Protein AF-A0A851H9E7-F1 (afdb_monomer)

Secondary structure (DSSP, 8-state):
-PPEEEEEE-BSS-GGGS-HHHHHHHTT-SEEEE-TTS-HHHHTTS-TTSEEEE-PPPTT--SSHHHHHHHHHHHHTTT-SEEEEEESB-TTSSS-HHHHHHHHHHTT--EEEE----HHHHHHHHTT--S-BTTTBSEEEEEE---STT------HHHHT-TTEEEEEES-GGGHHHHHHHHHHTT--TT-EEEEEESTTSTT-EEEEEEGGGHHHHGGG-PSSEEEEESGGGGGGGGTGGG----

Mean predicted aligned error: 5.42 Å

Solvent-accessible surface area (backbone atoms only — not comparable to full-atom values): 13330 Å² total; per-residue (Å²): 132,71,17,35,42,33,40,23,10,42,4,46,34,33,64,84,53,36,39,73,68,50,51,60,48,34,47,66,20,45,27,40,37,32,38,72,60,43,46,70,74,52,62,73,57,31,29,90,84,34,47,80,44,82,68,40,89,57,93,90,74,86,84,58,66,67,59,51,51,46,50,49,57,59,56,45,22,76,83,29,65,33,33,36,36,42,28,39,10,14,28,77,66,90,51,58,37,62,59,51,47,52,59,38,45,77,70,72,38,55,69,48,79,41,75,27,40,34,48,72,63,42,34,27,53,68,73,61,30,48,70,60,42,91,98,54,25,88,42,71,45,83,42,75,41,63,57,69,87,90,47,73,88,88,65,69,42,65,72,67,20,43,73,46,36,22,41,36,31,37,60,20,69,94,37,40,51,61,54,40,54,47,29,45,76,45,67,26,59,54,74,38,25,18,30,43,35,19,42,27,57,36,99,74,42,46,77,50,76,47,32,42,69,51,43,62,67,56,47,77,82,38,58,85,62,34,38,41,38,38,20,58,43,55,47,61,49,69,80,62,55,88,76,64,88,82,129

Sequence (247 aa):
MNGKVILIGAGPGDPELITLRALNILKIADAVVFDHLVNPEILGYANPKAEFHNVGKIPGCNSNQQDEINNLLLKLTKSKKCIARLKGGDPFIFGRGGEELLFLSQKKIVVEVIPGITAATGCAAAYGIPLTHRGVATSVRFITGHLKNGSFLNLDWNSLADPTCTLVFYMAVANAHIVVDNLLNHGRSAKTPAALIHAGTTKNQNCAILTLQDIPLAIKDFPSPCLLIIGEVANINNSTHQNKKIN

Foldseek 3Di:
DFAAEEEAACELAANVQGDPVLLVLQQVWQEEEEEPRRHVVNNVSGNPNHHYHYLYDDPPDPDCSVVVVLVVVVVCRVPTRYYYYYFYAFCPQPVCVVVSVVSCVVVVHHYHYHTGHHCVCQQCVLVPQDQDDPPWAPEEDEEELDDDPPDDPDDPLLVVLPQNYKYKYFPNLVPLVVNLVSSVVNPRDQQFWKKKWASGPHPPIDMDIGGSVCCVVCSVVHDPPIMMITHPSSCPCVVVPVPDPDD

pLDDT: mean 90.99, std 15.0, range [30.41, 98.75]

Nearest PDB structures (foldseek):
  6pqz-assembly1_A  TM=9.661E-01  e=1.603E-31  Salmonella enterica subsp. enterica serovar Typhimurium
  2ybo-assembly1_A-2  TM=9.555E-01  e=6.937E-29  Pseudomonas aeruginosa PAO1
  1s4d-assembly5_K  TM=9.311E-01  e=5.244E-26  Pseudomonas denitrificans (nom. rej.)
  1s4d-assembly1_B  TM=9.399E-01  e=4.308E-25  Pseudomonas denitrificans (nom. rej.)
  1cbf-assembly1_A  TM=8.955E-01  e=6.437E-22  Priestia megaterium

Radius of gyration: 19.49 Å; Cα contacts (8 Å, |Δi|>4): 509; chains: 1; bounding box: 44×31×57 Å

Structure (mmCIF, N/CA/C/O backbone):
data_AF-A0A851H9E7-F1
#
_entry.id   AF-A0A851H9E7-F1
#
loop_
_atom_site.group_PDB
_atom_site.id
_atom_site.type_symbol
_atom_site.label_atom_id
_atom_site.label_alt_id
_atom_site.label_comp_id
_atom_site.label_asym_id
_atom_site.label_entity_id
_atom_site.label_seq_id
_atom_site.pdbx_PDB_ins_code
_atom_site.Cartn_x
_atom_site.Cartn_y
_atom_site.Cartn_z
_atom_site.occupancy
_atom_site.B_iso_or_equiv
_atom_site.auth_seq_id
_atom_site.auth_comp_id
_atom_site.auth_asym_id
_atom_site.auth_atom_id
_atom_site.pdbx_PDB_model_num
ATOM 1 N N . MET A 1 1 ? -16.156 -7.038 28.996 1.00 70.94 1 MET A N 1
ATOM 2 C CA . MET A 1 1 ? -15.656 -7.567 27.707 1.00 70.94 1 MET A CA 1
ATOM 3 C C . MET A 1 1 ? -14.732 -6.527 27.107 1.00 70.94 1 MET A C 1
ATOM 5 O O . MET A 1 1 ? -15.099 -5.359 27.139 1.00 70.94 1 MET A O 1
ATOM 9 N N . ASN A 1 2 ? -13.562 -6.934 26.612 1.00 89.00 2 ASN A N 1
ATOM 10 C CA . ASN A 1 2 ? -12.670 -6.027 25.885 1.00 89.00 2 ASN A CA 1
ATOM 11 C C . ASN A 1 2 ? -13.261 -5.722 24.504 1.00 89.00 2 ASN A C 1
ATOM 13 O O . ASN A 1 2 ? -13.939 -6.572 23.922 1.00 89.00 2 ASN A O 1
ATOM 17 N N . GLY A 1 3 ? -12.995 -4.525 23.990 1.00 96.25 3 GLY A N 1
ATOM 18 C CA . GLY A 1 3 ? -13.312 -4.169 22.614 1.00 96.25 3 GLY A CA 1
ATOM 19 C C . GLY A 1 3 ? -12.497 -4.942 21.593 1.00 96.25 3 GLY A C 1
ATOM 20 O O . GLY A 1 3 ? -11.459 -5.530 21.907 1.00 96.25 3 GLY A O 1
ATOM 21 N N . LYS A 1 4 ? -12.963 -4.892 20.347 1.00 97.88 4 LYS A N 1
ATOM 22 C CA . LYS A 1 4 ? -12.269 -5.463 19.194 1.00 97.88 4 LYS A CA 1
ATOM 23 C C . LYS A 1 4 ? -11.543 -4.395 18.387 1.00 97.8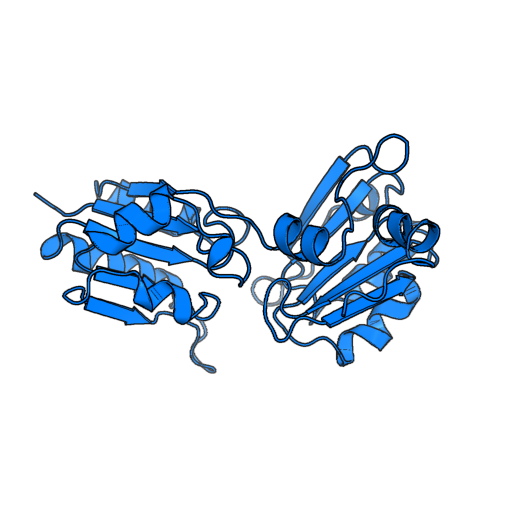8 4 LYS A C 1
ATOM 25 O O . LYS A 1 4 ? -12.010 -3.258 18.282 1.00 97.88 4 LYS A O 1
ATOM 30 N N . VAL A 1 5 ? -10.427 -4.790 17.787 1.00 98.69 5 VAL A N 1
ATOM 31 C CA . VAL A 1 5 ? -9.658 -3.959 16.857 1.00 98.69 5 VAL A CA 1
ATOM 32 C C . VAL A 1 5 ? -9.919 -4.446 15.440 1.00 98.69 5 VAL A C 1
ATOM 34 O O . VAL A 1 5 ? -9.901 -5.642 15.171 1.00 98.69 5 VAL A O 1
ATOM 37 N N . ILE A 1 6 ? -10.166 -3.521 14.525 1.00 98.69 6 ILE A N 1
ATOM 38 C CA . ILE A 1 6 ? -10.382 -3.823 13.116 1.00 98.69 6 ILE A CA 1
ATOM 39 C C . ILE A 1 6 ? -9.284 -3.102 12.343 1.00 98.69 6 ILE A C 1
ATOM 41 O O . ILE A 1 6 ? -9.265 -1.873 12.310 1.00 98.69 6 ILE A O 1
ATOM 45 N N . LEU A 1 7 ? -8.352 -3.858 11.763 1.00 98.62 7 LEU A N 1
ATOM 46 C CA . LEU A 1 7 ? -7.332 -3.327 10.861 1.00 98.62 7 LEU A CA 1
ATOM 47 C C . LEU A 1 7 ? -7.980 -3.100 9.496 1.00 98.62 7 LEU A C 1
ATOM 49 O O . LEU A 1 7 ? -8.532 -4.033 8.916 1.00 98.62 7 LEU A O 1
ATOM 53 N N . ILE A 1 8 ? -7.940 -1.872 8.991 1.00 98.69 8 ILE A N 1
ATOM 54 C CA . ILE A 1 8 ? -8.691 -1.460 7.806 1.00 98.69 8 ILE A CA 1
ATOM 55 C C . ILE A 1 8 ? -7.737 -0.853 6.787 1.00 98.69 8 ILE A C 1
ATOM 57 O O . ILE A 1 8 ? -7.051 0.125 7.085 1.00 98.69 8 ILE A O 1
ATOM 61 N N . GLY A 1 9 ? -7.730 -1.407 5.577 1.00 98.50 9 GLY A N 1
ATOM 62 C CA . GLY A 1 9 ? -7.088 -0.776 4.432 1.00 98.50 9 GLY A CA 1
ATOM 63 C C . GLY A 1 9 ? -7.893 0.423 3.942 1.00 98.50 9 GLY A C 1
ATOM 64 O O . GLY A 1 9 ? -9.050 0.280 3.548 1.00 98.50 9 GLY A O 1
ATOM 65 N N . ALA A 1 10 ? -7.280 1.602 3.979 1.00 97.94 10 ALA A N 1
ATOM 66 C CA . ALA A 1 10 ? -7.880 2.860 3.543 1.00 97.94 10 ALA A CA 1
ATOM 67 C C . ALA A 1 10 ? -7.798 3.066 2.022 1.00 97.94 10 ALA A C 1
ATOM 69 O O . ALA A 1 10 ? -8.418 3.986 1.502 1.00 97.94 10 ALA A O 1
ATOM 70 N N . GLY A 1 11 ? -7.046 2.224 1.308 1.00 97.75 11 GLY A N 1
ATOM 71 C CA . GLY A 1 11 ? -6.770 2.434 -0.107 1.00 97.75 11 GLY A CA 1
ATOM 72 C C . GLY A 1 11 ? -5.574 3.368 -0.355 1.00 97.75 11 GLY A C 1
ATOM 73 O O . GLY A 1 11 ? -4.938 3.845 0.589 1.00 97.75 11 GLY A O 1
ATOM 74 N N . PRO A 1 12 ? -5.215 3.592 -1.627 1.00 96.81 12 PRO A N 1
ATOM 75 C CA . PRO A 1 12 ? -3.986 4.284 -2.031 1.00 96.81 12 PRO A CA 1
ATOM 76 C C . PRO A 1 12 ? -4.045 5.816 -1.933 1.00 96.81 12 PRO A C 1
ATOM 78 O O . PRO A 1 12 ? -3.003 6.457 -2.040 1.00 96.81 12 PRO A O 1
ATOM 81 N N . GLY A 1 13 ? -5.228 6.402 -1.742 1.00 95.38 13 GLY A N 1
ATOM 82 C CA . GLY A 1 13 ? -5.387 7.851 -1.657 1.00 95.38 13 GLY A CA 1
ATOM 83 C C . GLY A 1 13 ? -6.806 8.315 -1.960 1.00 95.38 13 GLY A C 1
ATOM 84 O O . GLY A 1 13 ? -7.393 9.015 -1.141 1.00 95.38 13 GLY A O 1
ATOM 85 N N . ASP A 1 14 ? -7.365 7.912 -3.100 1.00 97.06 14 ASP A N 1
ATOM 86 C CA . ASP A 1 14 ? -8.753 8.225 -3.463 1.00 97.06 14 ASP A CA 1
ATOM 87 C C . ASP A 1 14 ? -9.740 7.657 -2.418 1.00 97.06 14 ASP A C 1
ATOM 89 O O . ASP A 1 14 ? -9.747 6.438 -2.197 1.00 97.06 14 ASP A O 1
ATOM 93 N N . PRO A 1 15 ? -10.567 8.499 -1.763 1.00 96.69 15 PRO A N 1
ATOM 94 C CA . PRO A 1 15 ? -11.558 8.044 -0.795 1.00 96.69 15 PRO A CA 1
ATOM 95 C C . PRO A 1 15 ? -12.574 7.059 -1.370 1.00 96.69 15 PRO A C 1
ATOM 97 O O . PRO A 1 15 ? -13.109 6.265 -0.603 1.00 96.69 15 PRO A O 1
ATOM 100 N N . GLU A 1 16 ? -12.840 7.066 -2.679 1.00 96.81 16 GLU A N 1
ATOM 101 C CA . GLU A 1 16 ? -13.783 6.135 -3.314 1.00 96.81 16 GLU A CA 1
ATOM 102 C C . GLU A 1 16 ? -13.217 4.716 -3.468 1.00 96.81 16 GLU A C 1
ATOM 104 O O . GLU A 1 16 ? -13.968 3.761 -3.665 1.00 96.81 16 GLU A O 1
ATOM 109 N N . LEU A 1 17 ? -11.901 4.538 -3.306 1.00 97.94 17 LEU A N 1
ATOM 110 C CA . LEU A 1 17 ? -11.255 3.222 -3.328 1.00 97.94 17 LEU A CA 1
ATOM 111 C C . LEU A 1 17 ? -11.302 2.499 -1.972 1.00 97.94 17 LEU A C 1
ATOM 113 O O . LEU A 1 17 ? -10.778 1.386 -1.840 1.00 97.94 17 LEU A O 1
ATOM 117 N N . ILE A 1 18 ? -11.928 3.101 -0.958 1.00 98.06 18 ILE A N 1
ATOM 118 C CA . ILE A 1 18 ? -12.223 2.425 0.302 1.00 98.06 18 ILE A CA 1
ATOM 119 C C . ILE A 1 18 ? -13.307 1.356 0.101 1.00 98.06 18 ILE A C 1
ATOM 121 O O . ILE A 1 18 ? -14.243 1.503 -0.682 1.00 98.06 18 ILE A O 1
ATOM 125 N N . THR A 1 19 ? -13.228 0.255 0.847 1.00 98.62 19 THR A N 1
ATOM 126 C CA . THR A 1 19 ? -14.241 -0.803 0.732 1.00 98.62 19 THR A CA 1
ATOM 127 C C . THR A 1 19 ? -15.536 -0.442 1.469 1.00 98.62 19 THR A C 1
ATOM 129 O O . THR A 1 19 ? -15.527 0.214 2.513 1.00 98.62 19 THR A O 1
ATOM 132 N N . LEU A 1 20 ? -16.675 -0.962 0.995 1.00 98.56 20 LEU A N 1
ATOM 133 C CA . LEU A 1 20 ? -17.968 -0.791 1.679 1.00 98.56 20 LEU A CA 1
ATOM 134 C C . LEU A 1 20 ? -17.925 -1.280 3.136 1.00 98.56 20 LEU A C 1
ATOM 136 O O . LEU A 1 20 ? -18.487 -0.650 4.032 1.00 98.56 20 LEU A O 1
ATOM 140 N N . ARG A 1 21 ? -17.220 -2.391 3.396 1.00 98.56 21 ARG A N 1
ATOM 141 C CA . ARG A 1 21 ? -17.058 -2.929 4.755 1.00 98.56 21 ARG A CA 1
ATOM 142 C C . ARG A 1 21 ? -16.269 -1.965 5.644 1.00 98.56 21 ARG A C 1
ATOM 144 O O . ARG A 1 21 ? -16.656 -1.771 6.793 1.00 98.56 21 ARG A O 1
ATOM 151 N N . ALA A 1 22 ? -15.207 -1.350 5.123 1.00 98.38 22 ALA A N 1
ATOM 152 C CA . ALA A 1 22 ? -14.425 -0.352 5.845 1.00 98.38 22 ALA A CA 1
ATOM 153 C C . ALA A 1 22 ? -15.284 0.859 6.246 1.00 98.38 22 ALA A C 1
ATOM 155 O O . ALA A 1 22 ? -15.306 1.218 7.423 1.00 98.38 22 ALA A O 1
ATOM 156 N N . LEU A 1 23 ? -16.072 1.416 5.318 1.00 98.12 23 LEU A N 1
ATOM 157 C CA . LEU A 1 23 ? -16.994 2.525 5.608 1.00 98.12 23 LEU A CA 1
ATOM 158 C C . LEU A 1 23 ? -18.035 2.164 6.670 1.00 98.12 23 LEU A C 1
ATOM 160 O O . LEU A 1 23 ? -18.291 2.949 7.581 1.00 98.12 23 LEU A O 1
ATOM 164 N N . ASN A 1 24 ? -18.622 0.970 6.583 1.00 98.44 24 ASN A N 1
ATOM 165 C CA . ASN A 1 24 ? -19.611 0.517 7.562 1.00 98.44 24 ASN A CA 1
ATOM 166 C C . ASN A 1 24 ? -19.019 0.412 8.972 1.00 98.44 24 ASN A C 1
ATOM 168 O O . ASN A 1 24 ? -19.686 0.775 9.937 1.00 98.44 24 ASN A O 1
ATOM 172 N N . ILE A 1 25 ? -17.765 -0.034 9.095 1.00 98.50 25 ILE A N 1
ATOM 173 C CA . ILE A 1 25 ? -17.065 -0.059 10.381 1.00 98.50 25 ILE A CA 1
ATOM 174 C C . ILE A 1 25 ? -16.738 1.351 10.875 1.00 98.50 25 ILE A C 1
ATOM 176 O O . ILE A 1 25 ? -16.952 1.636 12.051 1.00 98.50 25 ILE A O 1
ATOM 180 N N . LEU A 1 26 ? -16.261 2.245 10.005 1.00 98.19 26 LEU A N 1
ATOM 181 C CA . LEU A 1 26 ? -15.934 3.620 10.392 1.00 98.19 26 LEU A CA 1
ATOM 182 C C . LEU A 1 26 ? -17.136 4.357 10.988 1.00 98.19 26 LEU A C 1
ATOM 184 O O . LEU A 1 26 ? -16.993 5.047 11.997 1.00 98.19 26 LEU A O 1
ATOM 188 N N . LY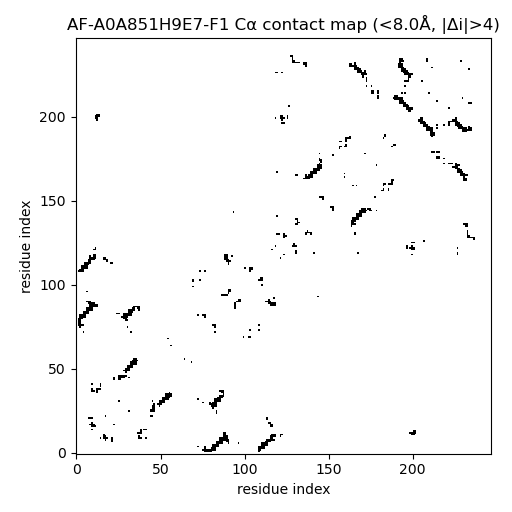S A 1 27 ? -18.330 4.146 10.427 1.00 98.31 27 LYS A N 1
ATOM 189 C CA . LYS A 1 27 ? -19.585 4.748 10.903 1.00 98.31 27 LYS A CA 1
ATOM 190 C C . LYS A 1 27 ? -20.005 4.313 12.309 1.00 98.31 27 LYS A C 1
ATOM 192 O O . LYS A 1 27 ? -20.804 5.007 12.930 1.00 98.31 27 LYS A O 1
ATOM 197 N N . ILE A 1 28 ? -19.499 3.185 12.810 1.00 98.00 28 ILE A N 1
ATOM 198 C CA . ILE A 1 28 ? -19.857 2.641 14.132 1.00 98.00 28 ILE A CA 1
ATOM 199 C C . ILE A 1 28 ? -18.673 2.567 15.102 1.00 98.00 28 ILE A C 1
ATOM 201 O O . ILE A 1 28 ? -18.849 2.139 16.240 1.00 98.00 28 ILE A O 1
ATOM 205 N N . ALA A 1 29 ? -17.466 2.929 14.664 1.00 98.50 29 ALA A N 1
ATOM 206 C CA . ALA A 1 29 ? -16.282 2.874 15.506 1.00 98.50 29 ALA A CA 1
ATOM 207 C C . ALA A 1 29 ? -16.403 3.856 16.683 1.00 98.50 29 ALA A C 1
ATOM 209 O O . ALA A 1 29 ? -16.902 4.971 16.531 1.00 98.50 29 ALA A O 1
ATOM 210 N N . ASP A 1 30 ? -15.924 3.445 17.857 1.00 98.50 30 ASP A N 1
ATOM 211 C CA . ASP A 1 30 ? -15.827 4.315 19.034 1.00 98.50 30 ASP A CA 1
ATOM 212 C C . ASP A 1 30 ? -14.487 5.070 19.063 1.00 98.50 30 ASP A C 1
ATOM 214 O O . ASP A 1 30 ? -14.356 6.092 19.739 1.00 98.50 30 ASP A O 1
ATOM 218 N N . ALA A 1 31 ? -13.477 4.542 18.364 1.00 98.62 31 ALA A N 1
ATOM 219 C CA . ALA A 1 31 ? -12.179 5.173 18.172 1.00 98.62 31 ALA A CA 1
ATOM 220 C C . ALA A 1 31 ? -11.605 4.847 16.785 1.00 98.62 31 ALA A C 1
ATOM 222 O O . ALA A 1 31 ? -11.748 3.722 16.298 1.00 98.62 31 ALA A O 1
ATOM 223 N N . VAL A 1 32 ? -10.919 5.815 16.182 1.00 98.50 32 VAL A N 1
ATOM 224 C CA . VAL A 1 32 ? -10.236 5.716 14.890 1.00 98.50 32 VAL A CA 1
ATOM 225 C C . VAL A 1 32 ? -8.757 6.042 15.081 1.00 98.50 32 VAL A C 1
ATOM 227 O O . VAL A 1 32 ? -8.391 7.163 15.423 1.00 98.50 32 VAL A O 1
ATOM 230 N N . VAL A 1 33 ? -7.893 5.058 14.847 1.00 98.06 33 VAL A N 1
ATOM 231 C CA . VAL A 1 33 ? -6.432 5.193 14.882 1.00 98.06 33 VAL A CA 1
ATOM 232 C C . VAL A 1 33 ? -5.912 5.152 13.448 1.00 98.06 33 VAL A C 1
ATOM 234 O O . VAL A 1 33 ? -6.119 4.155 12.761 1.00 98.06 33 VAL A O 1
ATOM 237 N N . PHE A 1 34 ? -5.236 6.195 12.975 1.00 96.25 34 PHE A N 1
ATOM 238 C CA . PHE A 1 34 ? -4.850 6.327 11.563 1.00 96.25 34 PHE A CA 1
ATOM 239 C C . PHE A 1 34 ? -3.411 6.822 11.394 1.00 96.25 34 PHE A C 1
ATOM 241 O O . PHE A 1 34 ? -2.872 7.512 12.257 1.00 96.25 34 PHE A O 1
ATOM 248 N N . ASP A 1 35 ? -2.763 6.416 10.300 1.00 88.94 35 ASP A N 1
ATOM 249 C CA . ASP A 1 35 ? -1.425 6.889 9.931 1.00 88.94 35 ASP A CA 1
ATOM 250 C C . ASP A 1 35 ? -1.471 8.093 8.970 1.00 88.94 35 ASP A C 1
ATOM 252 O O . ASP A 1 35 ? -2.537 8.538 8.553 1.00 88.94 35 ASP A O 1
ATOM 256 N N . HIS A 1 36 ? -0.296 8.632 8.633 1.00 84.81 36 HIS A N 1
ATOM 257 C CA . HIS A 1 36 ? -0.156 9.819 7.784 1.00 84.81 36 HIS A CA 1
ATOM 258 C C . HIS A 1 36 ? -0.565 9.594 6.317 1.00 84.81 36 HIS A C 1
ATOM 260 O O . HIS A 1 36 ? -0.835 10.562 5.616 1.00 84.81 36 HIS A O 1
ATOM 266 N N . LEU A 1 37 ? -0.593 8.346 5.833 1.00 84.31 37 LEU A N 1
ATOM 267 C CA . LEU A 1 37 ? -0.927 8.041 4.437 1.00 84.31 37 LEU A CA 1
ATOM 268 C C . LEU A 1 37 ? -2.438 7.919 4.207 1.00 84.31 37 LEU A C 1
ATOM 270 O O . LEU A 1 37 ? -2.877 7.806 3.065 1.00 84.31 37 LEU A O 1
ATOM 274 N N . VAL A 1 38 ? -3.241 7.932 5.272 1.00 92.38 38 VAL A N 1
ATOM 275 C CA . VAL A 1 38 ? -4.701 7.934 5.171 1.00 92.38 38 VAL A CA 1
ATOM 276 C C . VAL A 1 38 ? -5.174 9.307 4.702 1.00 92.38 38 VAL A C 1
ATOM 278 O O . VAL A 1 38 ? -4.882 10.322 5.334 1.00 92.38 38 VAL A O 1
ATOM 281 N N . ASN A 1 39 ? -5.949 9.336 3.617 1.00 93.19 39 ASN A N 1
ATOM 282 C CA . ASN A 1 39 ? -6.568 10.565 3.137 1.00 93.19 39 ASN A CA 1
ATOM 283 C C . ASN A 1 39 ? -7.532 11.128 4.208 1.00 93.19 39 ASN A C 1
ATOM 285 O O . ASN A 1 39 ? -8.446 10.409 4.624 1.00 93.19 39 ASN A O 1
ATOM 289 N N . PRO A 1 40 ? -7.377 12.395 4.642 1.00 92.44 40 PRO A N 1
ATOM 290 C CA . PRO A 1 40 ? -8.255 13.011 5.635 1.00 92.44 40 PRO A CA 1
ATOM 291 C C . PRO A 1 40 ? -9.745 12.992 5.270 1.00 92.44 40 PRO A C 1
ATOM 293 O O . PRO A 1 40 ? -10.577 12.917 6.171 1.00 92.44 40 PRO A O 1
ATOM 296 N N . GLU A 1 41 ? -10.098 13.002 3.978 1.00 95.44 41 GLU A N 1
ATOM 297 C CA . GLU A 1 41 ? -11.494 12.916 3.522 1.00 95.44 41 GLU A CA 1
ATOM 298 C C . GLU A 1 41 ? -12.171 11.614 3.997 1.00 95.44 41 GLU A C 1
ATOM 300 O O . GLU A 1 41 ? -13.359 11.614 4.317 1.00 95.44 41 GLU A O 1
ATOM 305 N N . ILE A 1 42 ? -11.410 10.520 4.165 1.00 96.31 42 ILE A N 1
ATOM 306 C CA . ILE A 1 42 ? -11.925 9.245 4.694 1.00 96.31 42 ILE A CA 1
ATOM 307 C C . ILE A 1 42 ? -12.404 9.394 6.146 1.00 96.31 42 ILE A C 1
ATOM 309 O O . ILE A 1 42 ? -13.387 8.768 6.550 1.00 96.31 42 ILE A O 1
ATOM 313 N N . LEU A 1 43 ? -11.733 10.236 6.940 1.00 95.25 43 LEU A N 1
ATOM 314 C CA . LEU A 1 43 ? -12.080 10.455 8.346 1.00 95.25 43 LEU A CA 1
ATOM 315 C C . LEU A 1 43 ? -13.452 11.127 8.496 1.00 95.25 43 LEU A C 1
ATOM 317 O O . LEU A 1 43 ? -14.119 10.912 9.505 1.00 95.25 43 LEU A O 1
ATOM 321 N N . GLY A 1 44 ? -13.907 11.865 7.477 1.00 95.75 44 GLY A N 1
ATOM 322 C CA . GLY A 1 44 ? -15.233 12.487 7.442 1.00 95.75 44 GLY A CA 1
ATOM 323 C C . GLY A 1 44 ? -16.399 11.491 7.410 1.00 95.75 44 GLY A C 1
ATOM 324 O O . GLY A 1 44 ? -17.511 11.848 7.787 1.00 95.75 44 GLY A O 1
ATOM 325 N N . TYR A 1 45 ? -16.161 10.233 7.019 1.00 95.81 45 TYR A N 1
ATOM 326 C CA . TYR A 1 45 ? -17.180 9.173 7.041 1.00 95.81 45 TYR A CA 1
ATOM 327 C C . TYR A 1 45 ? -17.290 8.451 8.387 1.00 95.81 45 TYR A C 1
ATOM 329 O O . TYR A 1 45 ? -18.186 7.619 8.568 1.00 95.81 45 TYR A O 1
ATOM 337 N N . ALA A 1 46 ? -16.359 8.701 9.308 1.00 97.44 46 ALA A N 1
ATOM 338 C CA . ALA A 1 46 ? -16.362 8.050 10.603 1.00 97.44 46 ALA A CA 1
ATOM 339 C C . ALA A 1 46 ? -17.487 8.576 11.502 1.00 97.44 46 ALA A C 1
ATOM 341 O O . ALA A 1 46 ? -18.025 9.666 11.311 1.00 97.44 46 ALA A O 1
ATOM 342 N N . ASN A 1 47 ? -17.835 7.783 12.513 1.00 97.88 47 ASN A N 1
ATOM 343 C CA . ASN A 1 47 ? -18.736 8.203 13.575 1.00 97.88 47 ASN A CA 1
ATOM 344 C C . ASN A 1 47 ? -18.273 9.558 14.160 1.00 97.88 47 ASN A C 1
ATOM 346 O O . ASN A 1 47 ? -17.170 9.622 14.707 1.00 97.88 47 ASN A O 1
ATOM 350 N N . PRO A 1 48 ? -19.098 10.623 14.129 1.00 96.88 48 PRO A N 1
ATOM 351 C CA . PRO A 1 48 ? -18.700 11.944 14.624 1.00 96.88 48 PRO A CA 1
ATOM 352 C C . PRO A 1 48 ? -18.445 11.981 16.139 1.00 96.88 48 PRO A C 1
ATOM 354 O O . PRO A 1 48 ? -17.884 12.949 16.642 1.00 96.88 48 PRO A O 1
ATOM 357 N N . LYS A 1 49 ? -18.857 10.943 16.883 1.00 97.81 49 LYS A N 1
ATOM 358 C CA . LYS A 1 49 ? -18.582 10.787 18.321 1.00 97.81 49 LYS A CA 1
ATOM 359 C C . LYS A 1 49 ? -17.337 9.941 18.618 1.00 97.81 49 LYS A C 1
ATOM 361 O O . LYS A 1 49 ? -17.053 9.700 19.791 1.00 97.81 49 LYS A O 1
ATOM 366 N N . ALA A 1 50 ? -16.639 9.440 17.598 1.00 98.25 50 ALA A N 1
ATOM 367 C CA . ALA A 1 50 ? -15.439 8.635 17.789 1.00 98.25 50 ALA A CA 1
ATOM 368 C C . ALA A 1 50 ? -14.266 9.475 18.310 1.00 98.25 50 ALA A C 1
ATOM 370 O O . ALA A 1 50 ? -14.122 10.652 17.983 1.00 98.25 50 ALA A O 1
ATOM 371 N N . GLU A 1 51 ? -13.384 8.842 19.081 1.00 98.12 51 GLU A N 1
ATOM 372 C CA . GLU A 1 51 ? -12.075 9.414 19.408 1.00 98.12 51 GLU A CA 1
ATOM 373 C C . GLU A 1 51 ? -11.096 9.208 18.245 1.00 98.12 51 GLU A C 1
ATOM 375 O O . GLU A 1 51 ? -11.001 8.111 17.701 1.00 98.12 51 GLU A O 1
ATOM 380 N N . PHE A 1 52 ? -10.337 10.238 17.872 1.00 97.62 52 PHE A N 1
ATOM 381 C CA . PHE A 1 52 ? -9.382 10.182 16.761 1.00 97.62 52 PHE A CA 1
ATOM 382 C C . PHE A 1 52 ? -7.940 10.206 17.274 1.00 97.62 52 PHE A C 1
ATOM 384 O O . PHE A 1 52 ? -7.564 11.076 18.058 1.00 97.62 52 PHE A O 1
ATOM 391 N N . HIS A 1 53 ? -7.115 9.274 16.796 1.00 96.44 53 HIS A N 1
ATOM 392 C CA . HIS A 1 53 ? -5.702 9.164 17.154 1.00 96.44 53 HIS A CA 1
ATOM 393 C C . HIS A 1 53 ? -4.832 9.106 15.896 1.00 96.44 53 HIS A C 1
ATOM 395 O O . HIS A 1 53 ? -4.791 8.090 15.200 1.00 96.44 53 HIS A O 1
ATOM 401 N N . ASN A 1 54 ? -4.103 10.187 15.627 1.00 93.94 54 ASN A N 1
ATOM 402 C CA . ASN A 1 54 ? -3.089 10.206 14.578 1.00 93.94 54 ASN A CA 1
ATOM 403 C C . ASN A 1 54 ? -1.792 9.578 15.109 1.00 93.94 54 ASN A C 1
ATOM 405 O O . ASN A 1 54 ? -1.225 10.062 16.086 1.00 93.94 54 ASN A O 1
ATOM 409 N N . VAL A 1 55 ? -1.336 8.505 14.465 1.00 91.00 55 VAL A N 1
ATOM 410 C CA . VAL A 1 55 ? -0.104 7.779 14.815 1.00 91.00 55 VAL A CA 1
ATOM 411 C C . VAL A 1 55 ? 0.960 7.838 13.714 1.00 91.00 55 VAL A C 1
ATOM 413 O O . VAL A 1 55 ? 1.910 7.053 13.718 1.00 91.00 55 VAL A O 1
ATOM 416 N N . GLY A 1 56 ? 0.800 8.743 12.744 1.00 78.44 56 GLY A N 1
ATOM 417 C CA . GLY A 1 56 ? 1.793 9.001 11.703 1.00 78.44 56 GLY A CA 1
ATOM 418 C C . GLY A 1 56 ? 3.162 9.396 12.273 1.00 78.44 56 GLY A C 1
ATOM 419 O O . GLY A 1 56 ? 3.268 9.912 13.383 1.00 78.44 56 GLY A O 1
ATOM 420 N N . LYS A 1 57 ? 4.235 9.131 11.516 1.00 68.00 57 LYS A N 1
ATOM 421 C CA . LYS A 1 57 ? 5.605 9.523 11.889 1.00 68.00 57 LYS A CA 1
ATOM 422 C C . LYS A 1 57 ? 5.700 11.037 12.072 1.00 68.00 57 LYS A C 1
ATOM 424 O O . LYS A 1 57 ? 5.514 11.782 11.114 1.00 68.00 57 LYS A O 1
ATOM 429 N N . ILE A 1 58 ? 6.064 11.466 13.276 1.00 54.22 58 ILE A N 1
ATOM 430 C CA . ILE A 1 58 ? 6.597 12.807 13.517 1.00 54.22 58 ILE A CA 1
ATOM 431 C C . ILE A 1 58 ? 8.089 12.755 13.141 1.00 54.22 58 ILE A C 1
ATOM 433 O O . ILE A 1 58 ? 8.793 11.858 13.622 1.00 54.22 58 ILE A O 1
ATOM 437 N N . PRO A 1 59 ? 8.593 13.647 12.268 1.00 44.81 59 PRO A N 1
ATOM 438 C CA . PRO A 1 59 ? 10.017 13.715 11.952 1.00 44.81 59 PRO A CA 1
ATOM 439 C C . PRO A 1 59 ? 10.859 13.808 13.238 1.00 44.81 59 PRO A C 1
ATOM 441 O O . PRO A 1 59 ? 10.654 14.716 14.037 1.00 44.81 59 PRO A O 1
ATOM 444 N N . GLY A 1 60 ? 11.782 12.860 13.450 1.00 46.66 60 GLY A N 1
ATOM 445 C CA . GLY A 1 60 ? 12.698 12.843 14.605 1.00 46.66 60 GLY A CA 1
ATOM 446 C C . GLY A 1 60 ? 12.497 11.723 15.642 1.00 46.66 60 GLY A C 1
ATOM 447 O O . GLY A 1 60 ? 13.377 11.532 16.477 1.00 46.66 60 GLY A O 1
ATOM 448 N N . CYS A 1 61 ? 11.416 10.934 15.587 1.00 45.00 61 CYS A N 1
ATOM 449 C CA . CYS A 1 61 ? 11.183 9.801 16.505 1.00 45.00 61 CYS A CA 1
ATOM 450 C C . CYS A 1 61 ? 11.484 8.453 15.825 1.00 45.00 61 CYS A C 1
ATOM 452 O O . CYS A 1 61 ? 10.781 8.073 14.893 1.00 45.00 61 CYS A O 1
ATOM 454 N N . ASN A 1 62 ? 12.514 7.717 16.277 1.00 54.22 62 ASN A N 1
ATOM 455 C CA . ASN A 1 62 ? 13.126 6.664 15.447 1.00 54.22 62 ASN A CA 1
ATOM 456 C C . ASN A 1 62 ? 13.258 5.238 16.024 1.00 54.22 62 ASN A C 1
ATOM 458 O O . ASN A 1 62 ? 13.853 4.415 15.335 1.00 54.22 62 ASN A O 1
ATOM 462 N N . SER A 1 63 ? 12.701 4.851 17.181 1.00 53.22 63 SER A N 1
ATOM 463 C CA . SER A 1 63 ? 12.852 3.436 17.612 1.00 53.22 63 SER A CA 1
ATOM 464 C C . SER A 1 63 ? 11.614 2.704 18.138 1.00 53.22 63 SER A C 1
ATOM 466 O O . SER A 1 63 ? 11.448 1.543 17.774 1.00 53.22 63 SER A O 1
ATOM 468 N N . ASN A 1 64 ? 10.698 3.336 18.881 1.00 64.81 64 ASN A N 1
ATOM 469 C CA . ASN A 1 64 ? 9.628 2.598 19.589 1.00 64.81 64 ASN A CA 1
ATOM 470 C C . ASN A 1 64 ? 8.198 2.818 19.060 1.00 64.81 64 ASN A C 1
ATOM 472 O O . ASN A 1 64 ? 7.231 2.347 19.655 1.00 64.81 6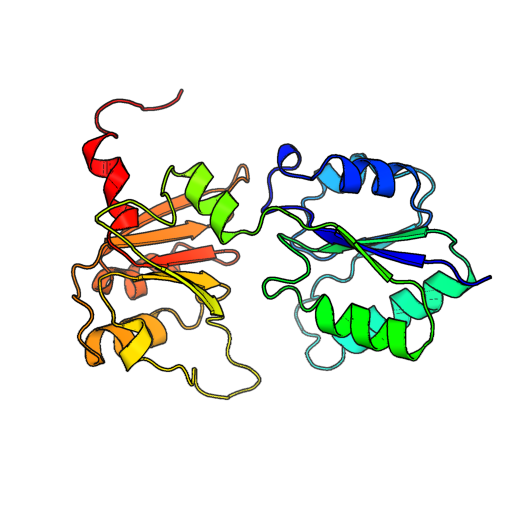4 ASN A O 1
ATOM 476 N N . GLN A 1 65 ? 8.035 3.477 17.911 1.00 80.12 65 GLN A N 1
ATOM 477 C CA . GLN A 1 65 ? 6.714 3.913 17.441 1.00 80.12 65 GLN A CA 1
ATOM 478 C C . GLN A 1 65 ? 5.719 2.759 17.205 1.00 80.12 65 GLN A C 1
ATOM 480 O O . GLN A 1 65 ? 4.529 2.909 17.469 1.00 80.12 65 GLN A O 1
ATOM 485 N N . GLN A 1 66 ? 6.167 1.593 16.721 1.00 89.06 66 GLN A N 1
ATOM 486 C CA . GLN A 1 66 ? 5.236 0.473 16.512 1.00 89.06 66 GLN A CA 1
ATOM 487 C C . GLN A 1 66 ? 4.733 -0.104 17.834 1.00 89.06 66 GLN A C 1
ATOM 489 O O . GLN A 1 66 ? 3.551 -0.420 17.947 1.00 89.06 66 GLN A O 1
ATOM 494 N N . ASP A 1 67 ? 5.602 -0.201 18.839 1.00 91.19 67 ASP A N 1
ATOM 495 C CA . ASP A 1 67 ? 5.216 -0.672 20.166 1.00 91.19 67 ASP A CA 1
ATOM 496 C C . ASP A 1 67 ? 4.276 0.325 20.848 1.00 91.19 67 ASP A C 1
ATOM 498 O O . ASP A 1 67 ? 3.319 -0.075 21.508 1.00 91.19 67 ASP A O 1
ATOM 502 N N . GLU A 1 68 ? 4.477 1.626 20.638 1.00 92.81 68 GLU A N 1
ATOM 503 C CA . GLU A 1 68 ? 3.552 2.670 21.090 1.00 92.81 68 GLU A CA 1
ATOM 504 C C . GLU A 1 68 ? 2.167 2.525 20.448 1.00 92.81 68 GLU A C 1
ATOM 506 O O . GLU A 1 68 ? 1.161 2.553 21.159 1.00 92.81 68 GLU A O 1
ATOM 511 N N . ILE A 1 69 ? 2.097 2.290 19.132 1.00 94.88 69 ILE A N 1
ATOM 512 C CA . ILE A 1 69 ? 0.833 2.035 18.419 1.00 94.88 69 ILE A CA 1
ATOM 513 C C . ILE A 1 69 ? 0.153 0.777 18.965 1.00 94.88 69 ILE A C 1
ATOM 515 O O . ILE A 1 69 ? -1.037 0.797 19.282 1.00 94.88 69 ILE A O 1
ATOM 519 N N . ASN A 1 70 ? 0.909 -0.309 19.117 1.00 96.31 70 ASN A N 1
ATOM 520 C CA . ASN A 1 70 ? 0.424 -1.577 19.653 1.00 96.31 70 ASN A CA 1
ATOM 521 C C . ASN A 1 70 ? -0.172 -1.392 21.061 1.00 96.31 70 ASN A C 1
ATOM 523 O O . ASN A 1 70 ? -1.291 -1.831 21.345 1.00 96.31 70 ASN A O 1
ATOM 527 N N . ASN A 1 71 ? 0.541 -0.675 21.932 1.00 96.81 71 ASN A N 1
ATOM 528 C CA . ASN A 1 71 ? 0.096 -0.370 23.288 1.00 96.81 71 ASN A CA 1
ATOM 529 C C . ASN A 1 71 ? -1.110 0.578 23.317 1.00 96.81 71 ASN A C 1
ATOM 531 O O . ASN A 1 71 ? -1.998 0.398 24.154 1.00 96.81 71 ASN A O 1
ATOM 535 N N . LEU A 1 72 ? -1.186 1.551 22.405 1.00 97.38 72 LEU A N 1
ATOM 536 C CA . LEU A 1 72 ? -2.352 2.422 22.256 1.00 97.38 72 LEU A CA 1
ATOM 537 C C . LEU A 1 72 ? -3.596 1.609 21.885 1.00 97.38 72 LEU A C 1
ATOM 539 O O . LEU A 1 72 ? -4.623 1.733 22.553 1.00 97.38 72 LEU A O 1
ATOM 543 N N . LEU A 1 73 ? -3.502 0.741 20.873 1.00 98.00 73 LEU A N 1
ATOM 544 C CA . LEU A 1 73 ? -4.608 -0.129 20.462 1.00 98.00 73 LEU A CA 1
ATOM 545 C C . LEU A 1 73 ? -5.075 -1.013 21.625 1.00 98.00 73 LEU A C 1
ATOM 547 O O . LEU A 1 73 ? -6.270 -1.074 21.918 1.00 98.00 73 LEU A O 1
ATOM 551 N N . LEU A 1 74 ? -4.136 -1.627 22.352 1.00 98.25 74 LEU A N 1
ATOM 552 C CA . LEU A 1 74 ? -4.446 -2.418 23.543 1.00 98.25 74 LEU A CA 1
ATOM 553 C C . LEU A 1 74 ? -5.125 -1.578 24.632 1.00 98.25 74 LEU A C 1
ATOM 555 O O . LEU A 1 74 ? -6.098 -2.028 25.237 1.00 98.25 74 LEU A O 1
ATOM 559 N N . LYS A 1 75 ? -4.654 -0.354 24.885 1.00 98.12 75 LYS A N 1
ATOM 560 C CA . LYS A 1 75 ? -5.255 0.556 25.869 1.00 98.12 75 LYS A CA 1
ATOM 561 C C . LYS A 1 75 ? -6.702 0.890 25.505 1.00 98.12 75 LYS A C 1
ATOM 563 O O . LYS A 1 75 ? -7.565 0.804 26.377 1.00 98.12 75 LYS A O 1
ATOM 568 N N . LEU A 1 76 ? -6.973 1.220 24.242 1.00 98.38 76 LEU A N 1
ATOM 569 C CA . LEU A 1 76 ? -8.315 1.572 23.768 1.00 98.38 76 LEU A CA 1
ATOM 570 C C . LEU A 1 76 ? -9.312 0.420 23.934 1.00 98.38 76 LEU A C 1
ATOM 572 O O . LEU A 1 76 ? -10.467 0.663 24.273 1.00 98.38 76 LEU A O 1
ATOM 576 N N . THR A 1 77 ? -8.873 -0.838 23.811 1.00 98.25 77 THR A N 1
ATOM 577 C CA . THR A 1 77 ? -9.758 -2.008 23.999 1.00 98.25 77 THR A CA 1
ATOM 578 C C . THR A 1 77 ? -10.376 -2.109 25.397 1.00 98.25 77 THR A C 1
ATOM 580 O O . THR A 1 77 ? -11.361 -2.824 25.578 1.00 98.25 77 THR A O 1
ATOM 583 N N . LYS A 1 78 ? -9.837 -1.391 26.393 1.00 97.19 78 LYS A N 1
ATOM 584 C CA . LYS A 1 78 ? -10.382 -1.364 27.757 1.00 97.19 78 LYS A CA 1
ATOM 585 C C . LYS A 1 78 ? -11.627 -0.483 27.890 1.00 97.19 78 LYS A C 1
ATOM 587 O O . LYS A 1 78 ? -12.428 -0.723 28.786 1.00 97.19 78 LYS A O 1
ATOM 592 N N . SER A 1 79 ? -11.778 0.535 27.040 1.00 96.88 79 SER A N 1
ATOM 593 C CA . SER A 1 79 ? -12.847 1.545 27.144 1.00 96.88 79 SER A CA 1
ATOM 594 C C . SER A 1 79 ? -13.708 1.682 25.886 1.00 96.88 79 SER A C 1
ATOM 596 O O . SER A 1 79 ? -14.789 2.263 25.949 1.00 96.88 79 SER A O 1
ATOM 598 N N . LYS A 1 80 ? -13.255 1.152 24.749 1.00 98.12 80 LYS A N 1
ATOM 599 C CA . LYS A 1 80 ? -13.930 1.206 23.448 1.00 98.12 80 LYS A CA 1
ATOM 600 C C . LYS A 1 80 ? -14.392 -0.188 23.059 1.00 98.12 80 LYS A C 1
ATOM 602 O O . LYS A 1 80 ? -13.678 -1.149 23.321 1.00 98.12 80 LYS A O 1
ATOM 607 N N . LYS A 1 81 ? -15.568 -0.318 22.440 1.00 97.19 81 LYS A N 1
ATOM 608 C CA . LYS A 1 81 ? -16.090 -1.609 21.960 1.00 97.19 81 LYS A CA 1
ATOM 609 C C . LYS A 1 81 ? -15.575 -1.922 20.557 1.00 97.19 81 LYS A C 1
ATOM 611 O O . LYS A 1 81 ? -15.287 -3.082 20.268 1.00 97.19 81 LYS A O 1
ATOM 616 N N . CYS A 1 82 ? -15.433 -0.903 19.710 1.00 98.31 82 CYS A N 1
ATOM 617 C CA . CYS A 1 82 ? -14.974 -1.019 18.330 1.00 98.31 82 CYS A CA 1
ATOM 618 C C . CYS A 1 82 ? -13.884 0.016 18.020 1.00 98.31 82 CYS A C 1
ATOM 620 O O . CYS A 1 82 ? -14.142 1.220 18.039 1.00 98.31 82 CYS A O 1
ATOM 622 N N . ILE A 1 83 ? -12.675 -0.454 17.704 1.00 98.75 83 ILE A N 1
ATOM 623 C CA . ILE A 1 83 ? -11.531 0.383 17.334 1.00 98.75 83 ILE A CA 1
ATOM 624 C C . ILE A 1 83 ? -11.217 0.160 15.854 1.00 98.75 83 ILE A C 1
ATOM 626 O O . ILE A 1 83 ? -10.848 -0.945 15.459 1.00 98.75 83 ILE A O 1
ATOM 630 N N . ALA A 1 84 ? -11.332 1.207 15.041 1.00 98.69 84 ALA A N 1
ATOM 631 C CA . ALA A 1 84 ? -10.924 1.197 13.642 1.00 98.69 84 ALA A CA 1
ATOM 632 C C . ALA A 1 84 ? -9.457 1.633 13.524 1.00 98.69 84 ALA A C 1
ATOM 634 O O . ALA A 1 84 ? -9.122 2.785 13.782 1.00 98.69 84 ALA A O 1
ATOM 635 N N . ARG A 1 85 ? -8.570 0.724 13.120 1.00 98.31 85 ARG A N 1
ATOM 636 C CA . ARG A 1 85 ? -7.169 1.019 12.804 1.00 98.31 85 ARG A CA 1
ATOM 637 C C . ARG A 1 85 ? -7.032 1.181 11.292 1.00 98.31 85 ARG A C 1
ATOM 639 O O . ARG A 1 85 ? -6.838 0.199 10.582 1.00 98.31 85 ARG A O 1
ATOM 646 N N . LEU A 1 86 ? -7.152 2.417 10.810 1.00 97.88 86 LEU A N 1
ATOM 647 C CA . LEU A 1 86 ? -6.961 2.758 9.402 1.00 97.88 86 LEU A CA 1
ATOM 648 C C . LEU A 1 86 ? -5.476 2.757 9.045 1.00 97.88 86 LEU A C 1
ATOM 650 O O . LEU A 1 86 ? -4.647 3.305 9.780 1.00 97.88 86 LEU A O 1
ATOM 654 N N . LYS A 1 87 ? -5.165 2.137 7.909 1.00 96.69 87 LYS A N 1
ATOM 655 C CA . LYS A 1 87 ? -3.817 2.011 7.360 1.00 96.69 87 LYS A CA 1
ATOM 656 C C . LYS A 1 87 ? -3.844 2.347 5.876 1.00 96.69 87 LYS A C 1
ATOM 658 O O . LYS A 1 87 ? -4.731 1.865 5.171 1.00 96.69 87 LYS A O 1
ATOM 663 N N . GLY A 1 88 ? -2.893 3.150 5.403 1.00 95.69 88 GLY A N 1
ATOM 664 C CA . GLY A 1 88 ? -2.764 3.445 3.973 1.00 95.69 88 GLY A CA 1
ATOM 665 C C . GLY A 1 88 ? -2.596 2.167 3.138 1.00 95.69 88 GLY A C 1
ATOM 666 O O . GLY A 1 88 ? -1.863 1.255 3.522 1.00 95.69 88 GLY A O 1
ATOM 667 N N . GLY A 1 89 ? -3.275 2.091 1.995 1.00 96.94 89 GLY A N 1
ATOM 668 C CA . GLY A 1 89 ? -3.271 0.920 1.122 1.00 96.94 89 GLY A CA 1
ATOM 669 C C . GLY A 1 89 ? -3.978 -0.286 1.745 1.00 96.94 89 GLY A C 1
ATOM 670 O O . GLY A 1 89 ? -5.166 -0.221 2.069 1.00 96.94 89 GLY A O 1
ATOM 671 N N . ASP A 1 90 ? -3.236 -1.385 1.894 1.00 98.31 90 ASP A N 1
ATOM 672 C CA . ASP A 1 90 ? -3.701 -2.642 2.484 1.00 98.31 90 ASP A CA 1
ATOM 673 C C . ASP A 1 90 ? -2.941 -2.951 3.794 1.00 98.31 90 ASP A C 1
ATOM 675 O O . ASP A 1 90 ? -1.715 -2.793 3.829 1.00 98.31 90 ASP A O 1
ATOM 679 N N . PRO A 1 91 ? -3.604 -3.435 4.867 1.00 97.19 91 PRO A N 1
ATOM 680 C CA . PRO A 1 91 ? -2.949 -3.698 6.149 1.00 97.19 91 PRO A CA 1
ATOM 681 C C . PRO A 1 91 ? -1.769 -4.674 6.082 1.00 97.19 91 PRO A C 1
ATOM 683 O O . PRO A 1 91 ? -0.849 -4.575 6.903 1.00 97.19 91 PRO A O 1
ATOM 686 N N . PHE A 1 92 ? -1.794 -5.624 5.144 1.00 97.19 92 PHE A N 1
ATOM 687 C CA . PHE A 1 92 ? -0.851 -6.738 5.053 1.00 97.19 92 PHE A CA 1
ATOM 688 C C . PHE A 1 92 ? 0.171 -6.606 3.920 1.00 97.19 92 PHE A C 1
ATOM 690 O O . PHE A 1 92 ? 1.135 -7.369 3.896 1.00 97.19 92 PHE A O 1
ATOM 697 N N . ILE A 1 93 ? 0.062 -5.594 3.057 1.00 96.31 93 ILE A N 1
ATOM 698 C CA . ILE A 1 93 ? 1.093 -5.279 2.058 1.00 96.31 93 ILE A CA 1
ATOM 699 C C . ILE A 1 93 ? 1.997 -4.164 2.583 1.00 96.31 93 ILE A C 1
ATOM 701 O O . ILE A 1 93 ? 1.668 -2.986 2.495 1.00 96.31 93 ILE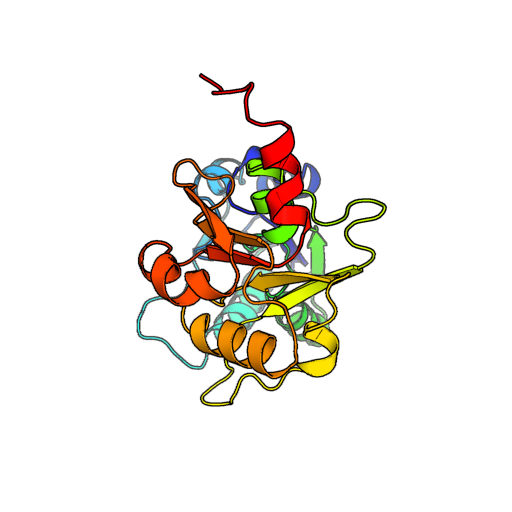 A O 1
ATOM 705 N N . PHE A 1 94 ? 3.135 -4.546 3.172 1.00 92.88 94 PHE A N 1
ATOM 706 C CA . PHE A 1 94 ? 4.134 -3.640 3.770 1.00 92.88 94 PHE A CA 1
ATOM 707 C C . PHE A 1 94 ? 3.595 -2.656 4.831 1.00 92.88 94 PHE A C 1
ATOM 709 O O . PHE A 1 94 ? 4.313 -1.762 5.269 1.00 92.88 94 PHE A O 1
ATOM 716 N N . GLY A 1 95 ? 2.361 -2.849 5.307 1.00 89.81 95 GLY A N 1
ATOM 717 C CA . GLY A 1 95 ? 1.710 -1.995 6.301 1.00 89.81 95 GLY A CA 1
ATOM 718 C C . GLY A 1 95 ? 1.981 -2.378 7.758 1.00 89.81 95 GLY A C 1
ATOM 719 O O . GLY A 1 95 ? 1.495 -1.701 8.659 1.00 89.81 95 GLY A O 1
ATOM 720 N N . ARG A 1 96 ? 2.723 -3.463 8.027 1.00 92.44 96 ARG A N 1
ATOM 721 C CA . ARG A 1 96 ? 2.968 -4.011 9.383 1.00 92.44 96 ARG A CA 1
ATOM 722 C C . ARG A 1 96 ? 1.702 -4.441 10.144 1.00 92.44 96 ARG A C 1
ATOM 724 O O . ARG A 1 96 ? 1.752 -4.645 11.353 1.00 92.44 96 ARG A O 1
ATOM 731 N N . GLY A 1 97 ? 0.566 -4.633 9.466 1.00 94.50 97 GLY A N 1
ATOM 732 C CA . GLY A 1 97 ? -0.670 -5.094 10.112 1.00 94.50 97 GLY A CA 1
ATOM 733 C C . GLY A 1 97 ? -0.532 -6.471 10.769 1.00 94.50 97 GLY A C 1
ATOM 734 O O . GLY A 1 97 ? -1.183 -6.736 11.773 1.00 94.50 97 GLY A O 1
ATOM 735 N N . GLY A 1 98 ? 0.354 -7.333 10.257 1.00 96.19 98 GLY A N 1
ATOM 736 C CA . GLY A 1 98 ? 0.654 -8.626 10.878 1.00 96.19 98 GLY A CA 1
ATOM 737 C C . GLY A 1 98 ? 1.288 -8.502 12.269 1.00 96.19 98 GLY A C 1
ATOM 738 O O . GLY A 1 98 ? 0.956 -9.283 13.157 1.00 96.19 98 GLY A O 1
ATOM 739 N N . GLU A 1 99 ? 2.140 -7.494 12.490 1.00 95.50 99 GLU A N 1
ATOM 740 C CA . GLU A 1 99 ? 2.742 -7.225 13.805 1.00 95.50 99 GLU A CA 1
ATOM 741 C C . GLU A 1 99 ? 1.679 -6.753 14.808 1.00 95.50 99 GLU A C 1
ATOM 743 O O . GLU A 1 99 ? 1.602 -7.276 15.920 1.00 95.50 99 GLU A O 1
ATOM 748 N N . GLU A 1 100 ? 0.818 -5.816 14.386 1.00 97.25 100 GLU A N 1
ATOM 749 C CA . GLU A 1 100 ? -0.307 -5.307 15.188 1.00 97.25 100 GLU A CA 1
ATOM 750 C C . GLU A 1 100 ? -1.273 -6.450 15.563 1.00 97.25 100 GLU A C 1
ATOM 752 O O . GLU A 1 100 ? -1.661 -6.591 16.726 1.00 97.25 100 GLU A O 1
ATOM 757 N N . LEU A 1 101 ? -1.617 -7.314 14.599 1.00 97.88 101 LEU A N 1
ATOM 758 C CA . LEU A 1 101 ? -2.481 -8.476 14.816 1.00 97.88 101 LEU A CA 1
ATOM 759 C C . LEU A 1 101 ? -1.865 -9.467 15.804 1.00 97.88 101 LEU A C 1
ATOM 761 O O . LEU A 1 101 ? -2.549 -9.895 16.739 1.00 97.88 101 LEU A O 1
ATOM 765 N N . LEU A 1 102 ? -0.598 -9.844 15.609 1.00 97.75 102 LEU A N 1
ATOM 766 C CA . LEU A 1 102 ? 0.080 -10.830 16.450 1.00 97.75 102 LEU A CA 1
ATOM 767 C C . LEU A 1 102 ? 0.162 -10.349 17.902 1.00 97.75 102 LEU A C 1
ATOM 769 O O . LEU A 1 102 ? -0.201 -11.092 18.815 1.00 97.75 102 LEU A O 1
ATOM 773 N N . PHE A 1 103 ? 0.572 -9.095 18.107 1.00 98.06 103 PHE A N 1
ATOM 774 C CA . PHE A 1 103 ? 0.668 -8.486 19.431 1.00 98.06 103 PHE A CA 1
ATOM 775 C C . PHE A 1 103 ? -0.674 -8.521 20.180 1.00 98.06 103 PHE A C 1
ATOM 777 O O . PHE A 1 103 ? -0.749 -8.958 21.330 1.00 98.06 103 PHE A O 1
ATOM 784 N N . LEU A 1 104 ? -1.755 -8.094 19.524 1.00 98.00 104 LEU A N 1
ATOM 785 C CA . LEU A 1 104 ? -3.090 -8.050 20.125 1.00 98.00 104 LEU A CA 1
ATOM 786 C C . LEU A 1 104 ? -3.655 -9.456 20.379 1.00 98.00 104 LEU A C 1
ATOM 788 O O . LEU A 1 104 ? -4.248 -9.707 21.433 1.00 98.00 104 LEU A O 1
ATOM 792 N N . SER A 1 105 ? -3.408 -10.396 19.464 1.00 96.38 105 SER A N 1
ATOM 793 C CA . SER A 1 105 ? -3.853 -11.790 19.590 1.00 96.38 105 SER A CA 1
ATOM 794 C C . SER A 1 105 ? -3.199 -12.493 20.782 1.00 96.38 105 SER A C 1
ATOM 796 O O . SER A 1 105 ? -3.880 -13.185 21.539 1.00 96.38 105 SER A O 1
ATOM 798 N N . GLN A 1 106 ? -1.908 -12.248 21.036 1.00 97.50 106 GLN A N 1
ATOM 799 C CA . GLN A 1 106 ? -1.207 -12.749 22.230 1.00 97.50 106 GLN A CA 1
ATOM 800 C C . GLN A 1 106 ? -1.824 -12.236 23.543 1.00 97.50 106 GLN A C 1
ATOM 802 O O . GLN A 1 106 ? -1.713 -12.882 24.586 1.00 97.50 106 GLN A O 1
ATOM 807 N N . LYS A 1 107 ? -2.513 -11.091 23.505 1.00 97.69 107 LYS A N 1
ATOM 808 C CA . LYS A 1 107 ? -3.263 -10.516 24.632 1.00 97.69 107 LYS A CA 1
ATOM 809 C C . LYS A 1 107 ? -4.746 -10.903 24.630 1.00 97.69 107 LYS A C 1
ATOM 811 O O . LYS A 1 107 ? -5.512 -10.349 25.416 1.00 97.69 107 LYS A O 1
ATOM 816 N N . LYS A 1 108 ? -5.147 -11.865 23.788 1.00 97.19 108 LYS A N 1
ATOM 817 C CA . LYS A 1 108 ? -6.528 -12.359 23.639 1.00 97.19 108 LYS A CA 1
ATOM 818 C C . LYS A 1 108 ? -7.522 -11.260 23.234 1.00 97.19 108 LYS A C 1
ATOM 820 O O . LYS A 1 108 ? -8.693 -11.313 23.606 1.00 97.19 108 LYS A O 1
ATOM 825 N N . ILE A 1 109 ? -7.058 -10.253 22.494 1.00 98.12 109 ILE A N 1
ATOM 826 C CA . ILE A 1 109 ? -7.918 -9.237 21.882 1.00 98.12 109 ILE A CA 1
ATOM 827 C C . ILE A 1 109 ? -8.403 -9.756 20.530 1.00 98.12 109 ILE A C 1
ATOM 829 O O . ILE A 1 109 ? -7.617 -10.281 19.745 1.00 98.12 109 ILE A O 1
ATOM 833 N N . VAL A 1 110 ? -9.698 -9.597 20.255 1.00 97.88 110 VAL A N 1
ATOM 834 C CA . VAL A 1 110 ? -10.276 -9.945 18.953 1.00 97.88 110 VAL A CA 1
ATOM 835 C C . VAL A 1 110 ? -9.803 -8.931 17.917 1.00 97.88 110 VAL A C 1
ATOM 837 O O . VAL A 1 110 ? -10.035 -7.728 18.074 1.00 97.88 110 VAL A O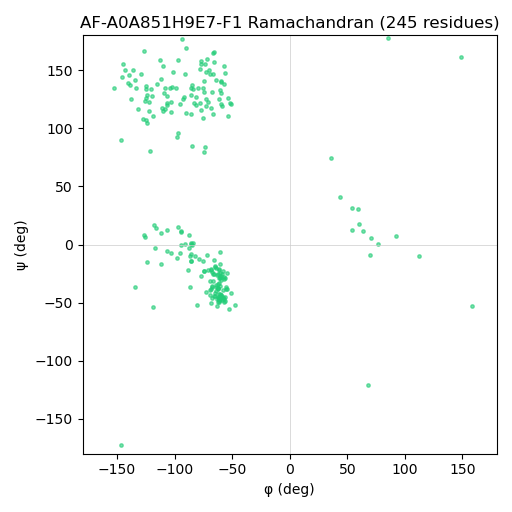 1
ATOM 840 N N . VAL A 1 111 ? -9.164 -9.431 16.859 1.00 98.25 111 VAL A N 1
ATOM 841 C CA . VAL A 1 111 ? -8.711 -8.629 15.723 1.00 98.25 111 VAL A CA 1
ATOM 842 C C . VAL A 1 111 ? -9.377 -9.125 14.447 1.00 98.25 111 VAL A C 1
ATOM 844 O O . VAL A 1 111 ? -9.310 -10.308 14.126 1.00 98.25 111 VAL A O 1
ATOM 847 N N . GLU A 1 112 ? -10.000 -8.212 13.711 1.00 98.19 112 GLU A N 1
ATOM 848 C CA . GLU A 1 112 ? -10.479 -8.451 12.349 1.00 98.19 112 GLU A CA 1
ATOM 849 C C . GLU A 1 112 ? -9.628 -7.658 11.355 1.00 98.19 112 GLU A C 1
ATOM 851 O O . GLU A 1 112 ? -9.082 -6.605 11.690 1.00 98.19 112 GLU A O 1
ATOM 856 N N . VAL A 1 113 ? -9.547 -8.138 10.115 1.00 98.56 113 VAL A N 1
ATOM 857 C CA . VAL A 1 113 ? -8.848 -7.439 9.032 1.00 98.56 113 VAL A CA 1
ATOM 858 C C . VAL A 1 113 ? -9.804 -7.221 7.872 1.00 98.56 113 VAL A C 1
ATOM 860 O O . VAL A 1 113 ? -10.474 -8.147 7.414 1.00 98.56 113 VAL A O 1
ATOM 863 N N . ILE A 1 114 ? -9.874 -5.976 7.416 1.00 98.69 114 ILE A N 1
ATOM 864 C CA . ILE A 1 114 ? -10.578 -5.561 6.211 1.00 98.69 114 ILE A CA 1
ATOM 865 C C . ILE A 1 114 ? -9.507 -5.168 5.192 1.00 98.69 114 ILE A C 1
ATOM 867 O O . ILE A 1 114 ? -8.781 -4.199 5.442 1.00 98.69 114 ILE A O 1
ATOM 871 N N . PRO A 1 115 ? -9.386 -5.902 4.070 1.00 98.50 115 PRO A N 1
ATOM 872 C CA . PRO A 1 115 ? -8.399 -5.581 3.052 1.00 98.50 115 PRO A CA 1
ATOM 873 C C . PRO A 1 115 ? -8.713 -4.236 2.394 1.00 98.50 115 PRO A C 1
ATOM 875 O O . PRO A 1 115 ? -9.861 -3.777 2.395 1.00 98.50 115 PRO A O 1
ATOM 878 N N . GLY A 1 116 ? -7.685 -3.625 1.818 1.00 98.31 116 GLY A N 1
ATOM 879 C CA . GLY A 1 116 ? -7.801 -2.398 1.036 1.00 98.31 116 GLY A CA 1
ATOM 880 C C . GLY A 1 116 ? -7.169 -2.540 -0.339 1.00 98.31 116 GLY A C 1
ATOM 881 O O . GLY A 1 116 ? -6.416 -3.474 -0.613 1.00 98.31 116 GLY A O 1
ATOM 882 N N . ILE A 1 117 ? -7.458 -1.585 -1.220 1.00 98.50 117 ILE A N 1
ATOM 883 C CA . ILE A 1 117 ? -6.743 -1.484 -2.491 1.00 98.50 117 ILE A CA 1
ATOM 884 C C . ILE A 1 117 ? -5.298 -1.077 -2.188 1.00 98.50 117 ILE A C 1
ATOM 886 O O . ILE A 1 117 ? -5.039 -0.009 -1.637 1.00 98.50 117 ILE A O 1
ATOM 890 N N . THR A 1 118 ? -4.335 -1.931 -2.526 1.00 98.06 118 THR A N 1
ATOM 891 C CA . THR A 1 118 ? -2.920 -1.610 -2.318 1.00 98.06 118 THR A CA 1
ATOM 892 C C . THR A 1 118 ? -2.429 -0.579 -3.338 1.00 98.06 118 THR A C 1
ATOM 894 O O . THR A 1 118 ? -2.962 -0.481 -4.448 1.00 98.06 118 THR A O 1
ATOM 897 N N . ALA A 1 119 ? -1.375 0.169 -2.990 1.00 97.25 119 ALA A N 1
ATOM 898 C CA . ALA A 1 119 ? -0.786 1.174 -3.877 1.00 97.25 119 ALA A CA 1
ATOM 899 C C . ALA A 1 119 ? -0.399 0.597 -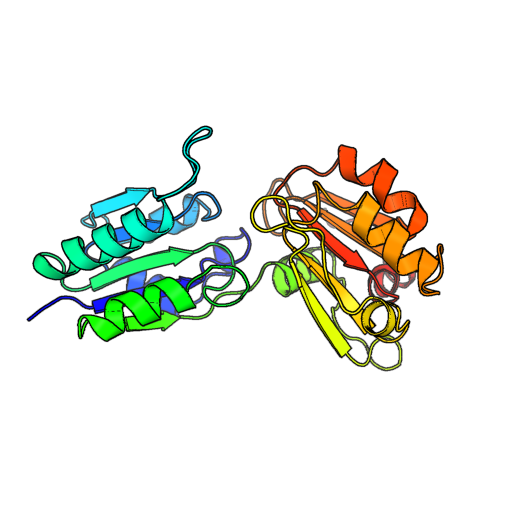5.246 1.00 97.25 119 ALA A C 1
ATOM 901 O O . ALA A 1 119 ? -0.658 1.244 -6.251 1.00 97.25 119 ALA A O 1
ATOM 902 N N . ALA A 1 120 ? 0.124 -0.635 -5.314 1.00 97.75 120 ALA A N 1
ATOM 903 C CA . ALA A 1 120 ? 0.457 -1.282 -6.583 1.00 97.75 120 ALA A CA 1
ATOM 904 C C . ALA A 1 120 ? -0.713 -1.290 -7.566 1.00 97.75 120 ALA A C 1
ATOM 906 O O . ALA A 1 120 ? -0.579 -0.800 -8.681 1.00 97.75 120 ALA A O 1
ATOM 907 N N . THR A 1 121 ? -1.864 -1.820 -7.159 1.00 97.56 121 THR A N 1
ATOM 908 C CA . THR A 1 121 ? -3.021 -1.948 -8.050 1.00 97.56 121 THR A CA 1
ATOM 909 C C . THR A 1 121 ? -3.682 -0.604 -8.317 1.00 97.56 121 THR A C 1
ATOM 911 O O . THR A 1 121 ? -4.04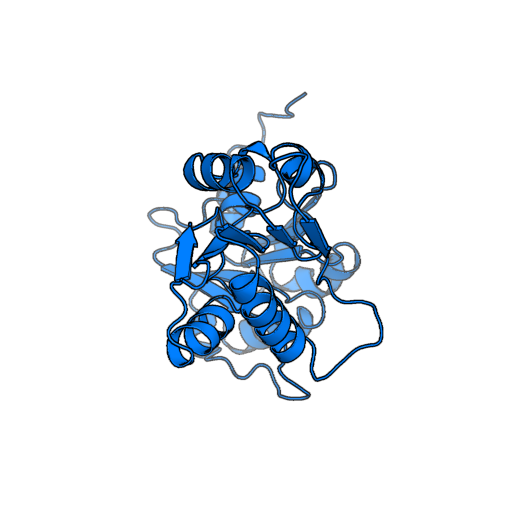7 -0.332 -9.455 1.00 97.56 121 THR A O 1
ATOM 914 N N . GLY A 1 122 ? -3.811 0.248 -7.295 1.00 97.62 122 GLY A N 1
ATOM 915 C CA . GLY A 1 122 ? -4.467 1.547 -7.433 1.00 97.62 122 GLY A CA 1
ATOM 916 C C . GLY A 1 122 ? -3.679 2.529 -8.299 1.00 97.62 122 GLY A C 1
ATOM 917 O O . GLY A 1 122 ? -4.223 3.083 -9.250 1.00 97.62 122 GLY A O 1
ATOM 918 N N . CYS A 1 123 ? -2.384 2.699 -8.018 1.00 96.94 123 CYS A N 1
ATOM 919 C CA . CYS A 1 123 ? -1.514 3.581 -8.795 1.00 96.94 123 CYS A CA 1
ATOM 920 C C . CYS A 1 123 ? -1.399 3.113 -10.246 1.00 96.94 123 CYS A C 1
ATOM 922 O O . CYS A 1 123 ? -1.507 3.926 -11.159 1.00 96.94 123 CYS A O 1
ATOM 924 N N . ALA A 1 124 ? -1.201 1.810 -10.465 1.00 97.06 124 ALA A N 1
ATOM 925 C CA . ALA A 1 124 ? -1.055 1.278 -11.811 1.00 97.06 124 ALA A CA 1
ATOM 926 C C . ALA A 1 124 ? -2.355 1.458 -12.616 1.00 97.06 124 ALA A C 1
ATOM 928 O O . ALA A 1 124 ? -2.312 1.973 -13.730 1.00 97.06 124 ALA A O 1
ATOM 929 N N . ALA A 1 125 ? -3.519 1.172 -12.020 1.00 96.56 125 ALA A N 1
ATOM 930 C CA . ALA A 1 125 ? -4.815 1.393 -12.661 1.00 96.56 125 ALA A CA 1
ATOM 931 C C . ALA A 1 125 ? -5.089 2.872 -12.994 1.00 96.56 125 ALA A C 1
ATOM 933 O O . ALA A 1 125 ? -5.620 3.148 -14.067 1.00 96.56 125 ALA A O 1
ATOM 934 N N . ALA A 1 126 ? -4.687 3.818 -12.136 1.00 95.12 126 ALA A N 1
ATOM 935 C CA . ALA A 1 126 ? -4.874 5.256 -12.376 1.00 95.12 126 ALA A CA 1
ATOM 936 C C . ALA A 1 126 ? -4.158 5.767 -13.642 1.00 95.12 126 ALA A C 1
ATOM 938 O O . ALA A 1 126 ? -4.635 6.699 -14.282 1.00 95.12 126 ALA A O 1
ATOM 939 N N . TYR A 1 127 ? -3.058 5.118 -14.035 1.00 95.31 127 TYR A N 1
ATOM 940 C CA . TYR A 1 127 ? -2.328 5.392 -15.281 1.00 95.31 127 TYR A CA 1
ATOM 941 C C . TYR A 1 127 ? -2.534 4.301 -16.344 1.00 95.31 127 TYR A C 1
ATOM 943 O O . TYR A 1 127 ? -1.828 4.236 -17.349 1.00 95.31 127 TYR A O 1
ATOM 951 N N . GLY A 1 128 ? -3.509 3.418 -16.111 1.00 94.44 128 GLY A N 1
ATOM 952 C CA . GLY A 1 128 ? -3.865 2.299 -16.972 1.00 94.44 128 GLY A CA 1
ATOM 953 C C . GLY A 1 128 ? -2.779 1.231 -17.137 1.00 94.44 128 GLY A C 1
ATOM 954 O O . GLY A 1 128 ? -2.922 0.383 -18.007 1.00 94.44 128 GLY A O 1
ATOM 955 N N . ILE A 1 129 ? -1.709 1.239 -16.348 1.00 96.25 129 ILE A N 1
ATOM 956 C CA . ILE A 1 129 ? -0.628 0.253 -16.408 1.00 96.25 129 ILE A CA 1
ATOM 957 C C . ILE A 1 129 ? -1.143 -1.046 -15.770 1.00 96.25 129 ILE A C 1
ATOM 959 O O . ILE A 1 129 ? -1.323 -1.097 -14.552 1.00 96.25 129 ILE A O 1
ATOM 963 N N . PRO A 1 130 ? -1.410 -2.122 -16.528 1.00 96.00 130 PRO A N 1
ATOM 964 C CA . PRO A 1 130 ? -1.824 -3.370 -15.909 1.00 96.00 130 PRO A CA 1
ATOM 965 C C . PRO A 1 130 ? -0.601 -4.032 -15.259 1.00 96.00 130 PRO A C 1
ATOM 967 O O . PRO A 1 130 ? 0.482 -4.035 -15.825 1.00 96.00 130 PRO A O 1
ATOM 970 N N . LEU A 1 131 ? -0.734 -4.636 -14.078 1.00 97.12 131 LEU A N 1
ATOM 971 C CA . LEU A 1 131 ? 0.419 -5.315 -13.457 1.00 97.12 131 LEU A CA 1
ATOM 972 C C . LEU A 1 131 ? 0.750 -6.655 -14.133 1.00 97.12 131 LEU A C 1
ATOM 974 O O . LEU A 1 131 ? 1.885 -7.123 -14.063 1.00 97.12 131 LEU A O 1
ATOM 978 N N . THR A 1 132 ? -0.231 -7.251 -14.811 1.00 96.56 132 THR A N 1
ATOM 979 C CA . THR A 1 132 ? -0.081 -8.462 -15.624 1.00 96.56 132 THR A CA 1
ATOM 980 C C . THR A 1 132 ? -0.670 -8.224 -17.001 1.00 96.56 132 THR A C 1
ATOM 982 O O . THR A 1 132 ? -1.666 -7.519 -17.143 1.00 96.56 132 THR A O 1
ATOM 985 N N . HIS A 1 133 ? -0.086 -8.843 -18.019 1.00 94.94 133 HIS A N 1
ATOM 986 C CA . HIS A 1 133 ? -0.677 -8.868 -19.347 1.00 94.94 133 HIS A CA 1
ATOM 987 C C . HIS A 1 133 ? -0.206 -10.118 -20.083 1.00 94.94 133 HIS A C 1
ATOM 989 O O . HIS A 1 133 ? 0.973 -10.478 -20.034 1.00 94.94 133 HIS A O 1
ATOM 995 N N . ARG A 1 134 ? -1.141 -10.812 -20.740 1.00 92.75 134 ARG A N 1
ATOM 996 C CA . ARG A 1 134 ? -0.860 -12.084 -21.414 1.00 92.75 134 ARG A CA 1
ATOM 997 C C . ARG A 1 134 ? 0.204 -11.880 -22.492 1.00 92.75 134 ARG A C 1
ATOM 999 O O . ARG A 1 134 ? 0.080 -10.981 -23.310 1.00 92.75 134 ARG A O 1
ATOM 1006 N N . GLY A 1 135 ? 1.230 -12.729 -22.494 1.00 91.19 135 GLY A N 1
ATOM 1007 C CA . GLY A 1 135 ? 2.347 -12.626 -23.439 1.00 91.19 135 GLY A CA 1
ATOM 1008 C C . GLY A 1 135 ? 3.359 -11.523 -23.115 1.00 91.19 135 GLY A C 1
ATOM 1009 O O . GLY A 1 135 ? 4.326 -11.383 -23.850 1.00 91.19 135 GLY A O 1
ATOM 1010 N N . VAL A 1 136 ? 3.160 -10.772 -22.025 1.00 92.56 136 VAL A N 1
ATOM 1011 C CA . VAL A 1 136 ? 4.062 -9.694 -21.592 1.00 92.56 136 VAL A CA 1
ATOM 1012 C C . VAL A 1 136 ? 4.644 -9.985 -20.211 1.00 92.56 136 VAL A C 1
ATOM 1014 O O . VAL A 1 136 ? 5.859 -9.995 -20.054 1.00 92.56 136 VAL A O 1
ATOM 1017 N N . ALA A 1 137 ? 3.794 -10.258 -19.216 1.00 93.56 137 ALA A N 1
ATOM 1018 C CA . ALA A 1 137 ? 4.238 -10.592 -17.867 1.00 93.56 137 ALA A CA 1
ATOM 1019 C C . ALA A 1 137 ? 3.430 -11.753 -17.282 1.00 93.56 137 ALA A C 1
ATOM 1021 O O . ALA A 1 137 ? 2.199 -11.692 -17.216 1.00 93.56 137 ALA A O 1
ATOM 1022 N N . THR A 1 138 ? 4.128 -12.799 -16.837 1.00 92.00 138 THR A N 1
ATOM 1023 C CA . THR A 1 138 ? 3.539 -14.012 -16.236 1.00 92.00 138 THR A CA 1
ATOM 1024 C C . THR A 1 138 ? 3.554 -13.992 -14.712 1.00 92.00 138 THR A C 1
ATOM 1026 O O . THR A 1 138 ? 2.891 -14.812 -14.080 1.00 92.00 138 THR A O 1
ATOM 1029 N N . SER A 1 139 ? 4.277 -13.049 -14.109 1.00 96.81 139 SER A N 1
ATOM 1030 C CA . SER A 1 139 ? 4.342 -12.874 -12.660 1.00 96.81 139 SER A CA 1
ATOM 1031 C C . SER A 1 139 ? 4.461 -11.407 -12.265 1.00 96.81 139 SER A C 1
ATOM 1033 O O . SER A 1 139 ? 4.991 -10.584 -13.012 1.00 96.81 139 SER A O 1
ATOM 1035 N N . VAL A 1 140 ? 4.016 -11.103 -11.046 1.00 98.25 140 VAL A N 1
ATOM 1036 C CA . VAL A 1 140 ? 4.192 -9.798 -10.400 1.00 98.25 140 VAL A CA 1
ATOM 1037 C C . VAL A 1 140 ? 4.869 -10.008 -9.058 1.00 98.25 140 VAL A C 1
ATOM 1039 O O . VAL A 1 140 ? 4.482 -10.905 -8.310 1.00 98.25 140 VAL A O 1
ATOM 1042 N N . ARG A 1 141 ? 5.856 -9.174 -8.731 1.00 98.00 141 ARG A N 1
ATOM 1043 C CA . ARG A 1 141 ? 6.539 -9.206 -7.433 1.00 98.00 141 ARG A CA 1
ATOM 1044 C C . ARG A 1 141 ? 6.427 -7.861 -6.740 1.00 98.00 141 ARG A C 1
ATOM 1046 O O . ARG A 1 141 ? 6.858 -6.845 -7.278 1.00 98.00 141 ARG A O 1
ATOM 1053 N N . PHE A 1 142 ? 5.870 -7.870 -5.534 1.00 97.81 142 PHE A N 1
ATOM 1054 C CA . PHE A 1 142 ? 5.819 -6.704 -4.656 1.00 97.81 142 PHE A CA 1
ATOM 1055 C C . PHE A 1 142 ? 7.030 -6.719 -3.735 1.00 97.81 142 PHE A C 1
ATOM 1057 O O . PHE A 1 142 ? 7.283 -7.711 -3.054 1.00 97.81 142 PHE A O 1
ATOM 1064 N N . ILE A 1 143 ? 7.797 -5.632 -3.741 1.00 96.25 143 ILE A N 1
ATOM 1065 C CA . ILE A 1 143 ? 9.115 -5.568 -3.111 1.00 96.25 143 ILE A CA 1
ATOM 1066 C C . ILE A 1 143 ? 9.216 -4.272 -2.314 1.00 96.25 143 ILE A C 1
ATOM 1068 O O . ILE A 1 143 ? 8.750 -3.225 -2.755 1.00 96.25 143 ILE A O 1
ATOM 1072 N N . THR A 1 144 ? 9.845 -4.321 -1.145 1.00 92.19 144 THR A N 1
ATOM 1073 C CA . THR A 1 144 ? 10.219 -3.116 -0.399 1.00 92.19 144 THR A CA 1
ATOM 1074 C C . THR A 1 144 ? 11.631 -2.686 -0.784 1.00 92.19 144 THR A C 1
ATOM 1076 O O . THR A 1 144 ? 12.571 -3.468 -0.696 1.00 92.19 144 THR A O 1
ATOM 1079 N N . GLY A 1 145 ? 11.780 -1.427 -1.184 1.00 85.88 145 GLY A N 1
ATOM 1080 C CA . GLY A 1 145 ? 13.057 -0.751 -1.393 1.00 85.88 145 GLY A CA 1
ATOM 1081 C C . GLY A 1 145 ? 13.635 -0.130 -0.118 1.00 85.88 145 GLY A C 1
ATOM 1082 O O . GLY A 1 145 ? 14.679 0.510 -0.181 1.00 85.88 145 GLY A O 1
ATOM 1083 N N . HIS A 1 146 ? 12.971 -0.276 1.034 1.00 80.44 146 HIS A N 1
ATOM 1084 C CA . HIS A 1 146 ? 13.450 0.261 2.307 1.00 80.44 146 HIS A CA 1
ATOM 1085 C C . HIS A 1 146 ? 14.461 -0.677 2.982 1.00 80.44 146 HIS A C 1
ATOM 1087 O O . HIS A 1 146 ? 14.214 -1.876 3.115 1.00 80.44 146 HIS A O 1
ATOM 1093 N N . LEU A 1 147 ? 15.566 -0.107 3.466 1.00 66.50 147 LEU A N 1
ATOM 1094 C CA . LEU A 1 147 ? 16.587 -0.804 4.249 1.00 66.50 147 LEU A CA 1
ATOM 1095 C C . LEU A 1 147 ? 16.183 -0.812 5.725 1.00 66.50 147 LEU A C 1
ATOM 1097 O O . LEU A 1 147 ? 15.908 0.241 6.298 1.00 66.50 147 LEU A O 1
ATOM 1101 N N . LYS A 1 148 ? 16.186 -1.974 6.381 1.00 56.84 148 LYS A N 1
ATOM 1102 C CA . LYS A 1 148 ? 16.034 -2.024 7.841 1.00 56.84 148 LYS A CA 1
ATOM 1103 C C . LYS A 1 148 ? 17.377 -1.637 8.471 1.00 56.84 148 LYS A C 1
ATOM 1105 O O . LYS A 1 148 ? 18.348 -2.356 8.274 1.00 56.84 148 LYS A O 1
ATOM 1110 N N . ASN A 1 149 ? 17.441 -0.518 9.195 1.00 51.72 149 ASN A N 1
ATOM 1111 C CA . ASN A 1 149 ? 18.573 -0.081 10.034 1.00 51.72 149 ASN A CA 1
ATOM 1112 C C . ASN A 1 149 ? 19.976 -0.425 9.487 1.00 51.72 149 ASN A C 1
ATOM 1114 O O . ASN A 1 149 ? 20.634 -1.330 9.993 1.00 51.72 149 ASN A O 1
ATOM 1118 N N . GLY A 1 150 ? 20.434 0.291 8.455 1.00 48.47 150 GLY A N 1
ATOM 1119 C CA . GLY A 1 150 ? 21.822 0.198 7.974 1.00 48.47 150 GLY A CA 1
ATOM 1120 C C . GLY A 1 150 ? 22.204 -1.111 7.269 1.00 48.47 150 GLY A C 1
ATOM 1121 O O . GLY A 1 150 ? 23.370 -1.288 6.934 1.00 48.47 150 GLY A O 1
ATOM 1122 N N . SER A 1 151 ? 21.253 -2.021 7.030 1.00 58.69 151 SER A N 1
ATOM 1123 C CA . SER A 1 151 ? 21.476 -3.201 6.186 1.00 58.69 151 SER A CA 1
ATOM 1124 C C . SER A 1 151 ? 21.453 -2.841 4.700 1.00 58.69 151 SER A C 1
ATOM 1126 O O . SER A 1 151 ? 20.841 -1.852 4.309 1.00 58.69 151 SER A O 1
ATOM 1128 N N . PHE A 1 152 ? 22.114 -3.646 3.869 1.00 62.97 152 PHE A N 1
ATOM 1129 C CA . PHE A 1 152 ? 22.018 -3.566 2.410 1.00 62.97 152 PHE A CA 1
ATOM 1130 C C . PHE A 1 152 ? 20.706 -4.188 1.920 1.00 62.97 152 PHE A C 1
ATOM 1132 O O . PHE A 1 152 ? 20.115 -5.028 2.605 1.00 62.97 152 PHE A O 1
ATOM 1139 N N . LEU A 1 153 ? 20.251 -3.802 0.723 1.00 78.38 153 LEU A N 1
ATOM 1140 C CA . LEU A 1 153 ? 19.061 -4.384 0.106 1.00 78.38 153 LEU A CA 1
ATOM 1141 C C . LEU A 1 153 ? 19.422 -5.796 -0.384 1.00 78.38 153 LEU A C 1
ATOM 1143 O O . LEU A 1 153 ? 19.842 -5.994 -1.521 1.00 78.38 153 LEU A O 1
ATOM 1147 N N . ASN A 1 154 ? 19.348 -6.767 0.523 1.00 83.88 154 ASN A N 1
ATOM 1148 C CA . ASN A 1 154 ? 19.712 -8.151 0.256 1.00 83.88 154 ASN A CA 1
ATOM 1149 C C . ASN A 1 154 ? 18.521 -8.888 -0.366 1.00 83.88 154 ASN A C 1
ATOM 1151 O O . ASN A 1 154 ? 17.713 -9.492 0.341 1.00 83.88 154 ASN A O 1
ATOM 1155 N N . LEU A 1 155 ? 18.382 -8.762 -1.683 1.00 90.50 155 LEU A N 1
ATOM 1156 C CA . LEU A 1 155 ? 17.355 -9.428 -2.477 1.00 90.50 155 LEU A CA 1
ATOM 1157 C C . LEU A 1 155 ? 17.992 -10.466 -3.405 1.00 90.50 155 LEU A C 1
ATOM 1159 O O . LEU A 1 155 ? 19.164 -10.366 -3.758 1.00 90.50 155 LEU A O 1
ATOM 1163 N N . ASP A 1 156 ? 17.194 -11.434 -3.850 1.00 93.56 156 ASP A N 1
ATOM 1164 C CA . ASP A 1 156 ? 17.587 -12.358 -4.917 1.00 93.56 156 ASP A CA 1
ATOM 1165 C C . ASP A 1 156 ? 17.539 -11.647 -6.279 1.00 93.56 156 ASP A C 1
ATOM 1167 O O . ASP A 1 156 ? 16.573 -11.743 -7.039 1.00 93.56 156 ASP A O 1
ATOM 1171 N N . TRP A 1 157 ? 18.583 -10.870 -6.560 1.00 95.31 157 TRP A N 1
ATOM 1172 C CA . TRP A 1 157 ? 18.680 -10.033 -7.752 1.00 95.31 157 TRP A CA 1
ATOM 1173 C C . TRP A 1 157 ? 18.670 -10.821 -9.060 1.00 95.31 157 TRP A C 1
ATOM 1175 O O . TRP A 1 157 ? 18.064 -10.358 -10.025 1.00 95.31 157 TRP A O 1
ATOM 1185 N N . ASN A 1 158 ? 19.253 -12.024 -9.076 1.00 95.75 158 ASN A N 1
ATOM 1186 C CA . ASN A 1 158 ? 19.186 -12.931 -10.225 1.00 95.75 158 ASN A CA 1
ATOM 1187 C C . ASN A 1 158 ? 17.730 -13.223 -10.595 1.00 95.75 158 ASN A C 1
ATOM 1189 O O . ASN A 1 158 ? 17.324 -13.085 -11.745 1.00 95.75 158 ASN A O 1
ATOM 1193 N N . SER A 1 159 ? 16.920 -13.577 -9.598 1.00 95.62 159 SER A N 1
ATOM 1194 C CA . SER A 1 159 ? 15.506 -13.873 -9.806 1.00 95.62 159 SER A CA 1
ATOM 1195 C C . SER A 1 159 ? 14.688 -12.625 -10.160 1.00 95.62 159 SER A C 1
ATOM 1197 O O . SER A 1 159 ? 13.705 -12.720 -10.892 1.00 95.62 159 SER A O 1
ATOM 1199 N N . LEU A 1 160 ? 15.072 -11.446 -9.661 1.00 96.69 160 LEU A N 1
ATOM 1200 C CA . LEU A 1 160 ? 14.411 -10.178 -9.991 1.00 96.69 160 LEU A CA 1
ATOM 1201 C C . LEU A 1 160 ? 14.736 -9.670 -11.404 1.00 96.69 160 LEU A C 1
ATOM 1203 O O . LEU A 1 160 ? 13.940 -8.928 -11.975 1.00 96.69 160 LEU A O 1
ATOM 1207 N N . ALA A 1 161 ? 15.856 -10.081 -11.998 1.00 96.75 161 ALA A N 1
ATOM 1208 C CA . ALA A 1 161 ? 16.227 -9.680 -13.352 1.00 96.75 161 ALA A CA 1
ATOM 1209 C C . ALA A 1 161 ? 15.373 -10.336 -14.459 1.00 96.75 161 ALA A C 1
ATOM 1211 O O . ALA A 1 161 ? 15.432 -9.881 -15.601 1.00 96.75 161 ALA A O 1
ATOM 1212 N N . ASP A 1 162 ? 14.528 -11.326 -14.140 1.00 96.44 162 ASP A N 1
ATOM 1213 C CA . ASP A 1 162 ? 13.655 -12.031 -15.095 1.00 96.44 162 ASP A CA 1
ATOM 1214 C C . ASP A 1 162 ? 12.768 -11.067 -15.916 1.00 96.44 162 ASP A C 1
ATOM 1216 O O . ASP A 1 162 ? 11.822 -10.489 -15.360 1.00 96.44 162 ASP A O 1
ATOM 1220 N N . PRO A 1 163 ? 13.008 -10.914 -17.238 1.00 94.62 163 PRO A N 1
ATOM 1221 C CA . PRO A 1 163 ? 12.315 -9.943 -18.086 1.00 94.62 163 PRO A CA 1
ATOM 1222 C C . PRO A 1 163 ? 10.801 -10.169 -18.173 1.00 94.62 163 PRO A C 1
ATOM 1224 O O . PRO A 1 163 ? 10.069 -9.223 -18.455 1.00 94.62 163 PRO A O 1
ATOM 1227 N N . THR A 1 164 ? 10.325 -11.383 -17.880 1.00 94.62 164 THR A N 1
ATOM 1228 C CA . THR A 1 164 ? 8.902 -11.759 -17.921 1.00 94.62 164 THR A CA 1
ATOM 1229 C C . THR A 1 164 ? 8.148 -11.449 -16.623 1.00 94.62 164 THR A C 1
ATOM 1231 O O . THR A 1 164 ? 6.942 -11.690 -16.510 1.00 94.62 164 THR A O 1
ATOM 1234 N N . CYS A 1 165 ? 8.836 -10.877 -15.632 1.00 97.12 165 CYS A N 1
ATOM 1235 C CA . CYS A 1 165 ? 8.249 -10.436 -14.378 1.00 97.12 165 CYS A CA 1
ATOM 1236 C C . CYS A 1 165 ? 8.046 -8.913 -14.352 1.00 97.12 165 CYS A C 1
ATOM 1238 O O . CYS A 1 165 ? 8.961 -8.142 -14.664 1.00 97.12 165 CYS A O 1
ATOM 1240 N N . THR A 1 166 ? 6.871 -8.485 -13.881 1.00 98.44 166 THR A N 1
ATOM 1241 C CA . THR A 1 166 ? 6.623 -7.106 -13.442 1.00 98.44 166 THR A CA 1
ATOM 1242 C C . THR A 1 166 ? 7.104 -6.951 -12.003 1.00 98.44 166 THR A C 1
ATOM 1244 O O . THR A 1 166 ? 6.640 -7.656 -11.102 1.00 98.44 166 THR A O 1
ATOM 1247 N N . LEU A 1 167 ? 8.019 -6.021 -11.758 1.00 98.56 167 LEU A N 1
ATOM 1248 C CA . LEU A 1 167 ? 8.470 -5.672 -10.413 1.00 98.56 167 LEU A CA 1
ATOM 1249 C C . LEU A 1 167 ? 7.737 -4.420 -9.947 1.00 98.56 167 LEU A C 1
ATOM 1251 O O . LEU A 1 167 ? 7.653 -3.443 -10.686 1.00 98.56 167 LEU A O 1
ATOM 1255 N N . VAL A 1 168 ? 7.242 -4.429 -8.713 1.00 98.50 168 VAL A N 1
ATOM 1256 C CA . VAL A 1 168 ? 6.628 -3.259 -8.085 1.00 98.50 168 VAL A CA 1
ATOM 1257 C C . VAL A 1 168 ? 7.332 -2.976 -6.768 1.00 98.50 168 VAL A C 1
ATOM 1259 O O . VAL A 1 168 ? 7.164 -3.692 -5.778 1.00 98.50 168 VAL A O 1
ATOM 1262 N N . PHE A 1 169 ? 8.126 -1.915 -6.764 1.00 97.75 169 PHE A N 1
ATOM 1263 C CA . PHE A 1 169 ? 8.904 -1.465 -5.627 1.00 97.75 169 PHE A CA 1
ATOM 1264 C C . PHE A 1 169 ? 8.157 -0.386 -4.836 1.00 97.75 169 PHE A C 1
ATOM 1266 O O . PHE A 1 169 ? 7.853 0.701 -5.332 1.00 97.75 169 PHE A O 1
ATOM 1273 N N . TYR A 1 170 ? 7.917 -0.685 -3.564 1.00 95.75 170 TYR A N 1
ATOM 1274 C CA . TYR A 1 170 ? 7.425 0.226 -2.538 1.00 95.75 170 TYR A CA 1
ATOM 1275 C C . TYR A 1 170 ? 8.604 0.870 -1.818 1.00 95.75 170 TYR A C 1
ATOM 1277 O O . TYR A 1 170 ? 9.618 0.214 -1.600 1.00 95.75 170 TYR A O 1
ATOM 1285 N N . MET A 1 171 ? 8.468 2.121 -1.371 1.00 91.38 171 MET A N 1
ATOM 1286 C CA . MET A 1 171 ? 9.471 2.784 -0.516 1.00 91.38 171 MET A CA 1
ATOM 1287 C C . MET A 1 171 ? 10.896 2.778 -1.108 1.00 91.38 171 MET A C 1
ATOM 1289 O O . MET A 1 171 ? 11.879 2.714 -0.373 1.00 91.38 171 MET A O 1
ATOM 1293 N N . ALA A 1 172 ? 11.016 2.822 -2.438 1.00 91.00 172 ALA A N 1
ATOM 1294 C CA .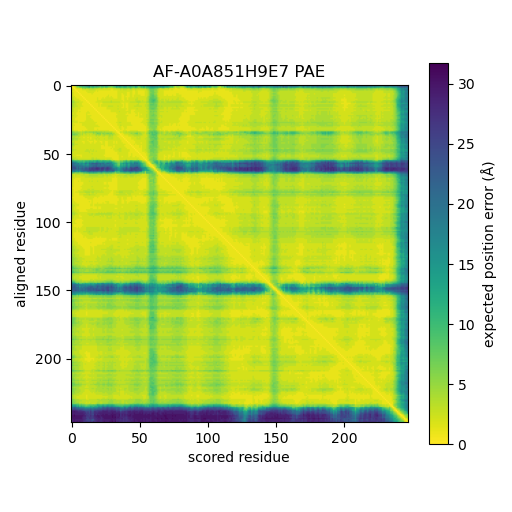 ALA A 1 172 ? 12.299 2.697 -3.126 1.00 91.00 172 ALA A CA 1
ATOM 1295 C C . ALA A 1 172 ? 12.966 4.030 -3.470 1.00 91.00 172 ALA A C 1
ATOM 1297 O O . ALA A 1 172 ? 14.115 4.008 -3.881 1.00 91.00 172 ALA A O 1
ATOM 1298 N N . VAL A 1 173 ? 12.303 5.176 -3.264 1.00 90.06 173 VAL A N 1
ATOM 1299 C CA . VAL A 1 173 ? 12.804 6.511 -3.660 1.00 90.06 173 VAL A CA 1
ATOM 1300 C C . VAL A 1 173 ? 14.261 6.737 -3.240 1.00 90.06 173 VAL A C 1
ATOM 1302 O O . VAL A 1 173 ? 15.103 7.037 -4.079 1.00 90.06 173 VAL A O 1
ATOM 1305 N N . ALA A 1 174 ? 14.586 6.514 -1.963 1.00 89.75 174 ALA A N 1
ATOM 1306 C CA . ALA A 1 174 ? 15.939 6.724 -1.438 1.00 89.75 174 ALA A CA 1
ATOM 1307 C C . ALA A 1 174 ? 16.989 5.747 -2.007 1.00 89.75 174 ALA A C 1
ATOM 1309 O O . ALA A 1 174 ? 18.172 6.071 -2.052 1.00 89.75 174 ALA A O 1
ATOM 1310 N N . ASN A 1 175 ? 16.561 4.566 -2.460 1.00 91.50 175 ASN A N 1
ATOM 1311 C CA . ASN A 1 175 ? 17.428 3.465 -2.890 1.00 91.50 175 ASN A CA 1
ATOM 1312 C C . ASN A 1 175 ? 17.234 3.100 -4.369 1.00 91.50 175 ASN A C 1
ATOM 1314 O O . ASN A 1 175 ? 17.639 2.022 -4.796 1.00 91.50 175 ASN A O 1
ATOM 1318 N N . ALA A 1 176 ? 16.612 3.977 -5.163 1.00 93.75 176 ALA A N 1
ATOM 1319 C CA . ALA A 1 176 ? 16.265 3.675 -6.548 1.00 93.75 176 ALA A CA 1
ATOM 1320 C C . ALA A 1 176 ? 17.512 3.402 -7.401 1.00 93.75 176 ALA A C 1
ATOM 1322 O O . ALA A 1 176 ? 17.502 2.479 -8.206 1.00 93.75 176 ALA A O 1
ATOM 1323 N N . HIS A 1 177 ? 18.603 4.137 -7.160 1.00 94.25 177 HIS A N 1
ATOM 1324 C CA . HIS A 1 177 ? 19.902 3.893 -7.794 1.00 94.25 177 HIS A CA 1
ATOM 1325 C C . HIS A 1 177 ? 20.422 2.474 -7.509 1.00 94.25 177 HIS A C 1
ATOM 1327 O O . HIS A 1 177 ? 20.729 1.747 -8.443 1.00 94.25 177 HIS A O 1
ATOM 1333 N N . ILE A 1 178 ? 20.386 2.024 -6.247 1.00 93.94 178 ILE A N 1
ATOM 1334 C CA . ILE A 1 178 ? 20.792 0.662 -5.852 1.00 93.94 178 ILE A CA 1
ATOM 1335 C C . ILE A 1 178 ? 19.943 -0.397 -6.563 1.00 93.94 178 ILE A C 1
ATOM 1337 O O . ILE A 1 178 ? 20.475 -1.406 -7.023 1.00 93.94 178 ILE A O 1
ATOM 1341 N N . VAL A 1 179 ? 18.624 -0.189 -6.643 1.00 95.38 179 VAL A N 1
ATOM 1342 C CA . VAL A 1 179 ? 17.710 -1.111 -7.337 1.00 95.38 179 VAL A CA 1
ATOM 1343 C C . VAL A 1 179 ? 18.069 -1.217 -8.817 1.00 95.38 179 VAL A C 1
ATOM 1345 O O . VAL A 1 179 ? 18.167 -2.326 -9.339 1.00 95.38 179 VAL A O 1
ATOM 1348 N N . VAL A 1 180 ? 18.284 -0.081 -9.480 1.00 97.00 180 VAL A N 1
ATOM 1349 C CA . VAL A 1 180 ? 18.634 -0.022 -10.903 1.00 97.00 180 VAL A CA 1
ATOM 1350 C C . VAL A 1 180 ? 19.978 -0.698 -11.152 1.00 97.00 180 VAL A C 1
ATOM 1352 O O . VAL A 1 180 ? 20.032 -1.629 -11.952 1.00 97.00 180 VAL A O 1
ATOM 1355 N N . ASP A 1 181 ? 21.025 -0.315 -10.420 1.00 96.62 181 ASP A N 1
ATOM 1356 C CA . ASP A 1 181 ? 22.376 -0.861 -10.586 1.00 96.62 181 ASP A CA 1
ATOM 1357 C C . ASP A 1 181 ? 22.389 -2.384 -10.429 1.00 96.62 181 ASP A C 1
ATOM 1359 O O . ASP A 1 181 ? 22.966 -3.099 -11.249 1.00 96.62 181 ASP A O 1
ATOM 1363 N N . ASN A 1 182 ? 21.701 -2.911 -9.409 1.00 96.88 182 ASN A N 1
ATOM 1364 C CA . ASN A 1 182 ? 21.619 -4.354 -9.220 1.00 96.88 182 ASN A CA 1
ATOM 1365 C C . ASN A 1 182 ? 20.859 -5.039 -10.357 1.00 96.88 182 ASN A C 1
ATOM 1367 O O . ASN A 1 182 ? 21.335 -6.051 -10.859 1.00 96.88 182 ASN A O 1
ATOM 1371 N N . LEU A 1 183 ? 19.719 -4.513 -10.808 1.00 98.00 183 LEU A N 1
ATOM 1372 C CA . LEU A 1 183 ? 18.983 -5.130 -11.915 1.00 98.00 183 LEU A CA 1
ATOM 1373 C C . LEU A 1 183 ? 19.812 -5.158 -13.209 1.00 98.00 183 LEU A C 1
ATOM 1375 O O . LEU A 1 183 ? 19.843 -6.191 -13.880 1.00 98.00 183 LEU A O 1
ATOM 1379 N N . LEU A 1 184 ? 20.517 -4.069 -13.530 1.00 98.12 184 LEU A N 1
ATOM 1380 C CA . LEU A 1 184 ? 21.398 -3.995 -14.701 1.00 98.12 184 LEU A CA 1
ATOM 1381 C C . LEU A 1 184 ? 22.552 -5.001 -14.604 1.00 98.12 184 LEU A C 1
ATOM 1383 O O . LEU A 1 184 ? 22.789 -5.757 -15.546 1.00 98.12 184 LEU A O 1
ATOM 1387 N N . ASN A 1 185 ? 23.219 -5.070 -13.448 1.00 97.88 185 ASN A N 1
ATOM 1388 C CA . ASN A 1 185 ? 24.331 -5.996 -13.212 1.00 97.88 185 ASN A CA 1
ATOM 1389 C C . ASN A 1 185 ? 23.918 -7.473 -13.308 1.00 97.88 185 ASN A C 1
ATOM 1391 O O . ASN A 1 185 ? 24.748 -8.319 -13.628 1.00 97.88 185 ASN A O 1
ATOM 1395 N N . HIS A 1 186 ? 22.643 -7.781 -13.062 1.00 98.12 186 HIS A N 1
ATOM 1396 C CA . HIS A 1 186 ? 22.092 -9.135 -13.162 1.00 98.12 186 HIS A CA 1
ATOM 1397 C C . HIS A 1 186 ? 21.393 -9.399 -14.509 1.00 98.12 186 HIS A C 1
ATOM 1399 O O . HIS A 1 186 ? 20.674 -10.383 -14.656 1.00 98.12 186 HIS A O 1
ATOM 1405 N N . GLY A 1 187 ? 21.618 -8.546 -15.515 1.00 97.62 187 GLY A N 1
ATOM 1406 C CA . GLY A 1 187 ? 21.218 -8.800 -16.901 1.00 97.62 187 GLY A CA 1
ATOM 1407 C C . GLY A 1 187 ? 19.847 -8.256 -17.301 1.00 97.62 187 GLY A C 1
ATOM 1408 O O . GLY A 1 187 ? 19.400 -8.509 -18.422 1.00 97.62 187 GLY A O 1
ATOM 1409 N N . ARG A 1 188 ? 19.173 -7.475 -16.444 1.00 98.06 188 ARG A N 1
ATOM 1410 C CA . ARG A 1 188 ? 17.963 -6.756 -16.861 1.00 98.06 188 ARG A CA 1
ATOM 1411 C C . ARG A 1 188 ? 18.348 -5.680 -17.876 1.00 98.06 188 ARG A C 1
ATOM 1413 O O . ARG A 1 188 ? 19.257 -4.890 -17.643 1.00 98.06 188 ARG A O 1
ATOM 1420 N N . SER A 1 189 ? 17.634 -5.616 -18.997 1.00 98.38 189 SER A N 1
ATOM 1421 C CA . SER A 1 189 ? 17.908 -4.623 -20.041 1.00 98.38 189 SER A CA 1
ATOM 1422 C C . SER A 1 189 ? 17.759 -3.194 -19.511 1.00 98.38 189 SER A C 1
ATOM 1424 O O . SER A 1 189 ? 16.729 -2.850 -18.928 1.00 98.38 189 SER A O 1
ATOM 1426 N N . ALA A 1 190 ? 18.734 -2.336 -19.813 1.00 98.44 190 ALA A N 1
ATOM 1427 C CA . ALA A 1 190 ? 18.687 -0.900 -19.534 1.00 98.44 190 ALA A CA 1
ATOM 1428 C C . ALA A 1 190 ? 17.472 -0.197 -20.160 1.00 98.44 190 ALA A C 1
ATOM 1430 O O . ALA A 1 190 ? 16.956 0.771 -19.607 1.00 98.44 190 ALA A O 1
ATOM 1431 N N . LYS A 1 191 ? 16.974 -0.743 -21.278 1.00 98.06 191 LYS A N 1
ATOM 1432 C CA . LYS A 1 191 ? 15.798 -0.252 -22.004 1.00 98.06 191 LYS A CA 1
ATOM 1433 C C . LYS A 1 191 ? 14.468 -0.776 -21.456 1.00 98.06 191 LYS A C 1
ATOM 1435 O O . LYS A 1 191 ? 13.435 -0.425 -22.016 1.00 98.06 191 LYS A O 1
ATOM 1440 N N . THR A 1 192 ? 14.474 -1.618 -20.414 1.00 98.25 192 THR A N 1
ATOM 1441 C CA . THR A 1 192 ? 13.232 -2.143 -19.819 1.00 98.25 192 THR A CA 1
ATOM 1442 C C . THR A 1 192 ? 12.327 -0.966 -19.448 1.00 98.25 192 THR A C 1
ATOM 1444 O O . THR A 1 192 ? 12.791 -0.085 -18.717 1.00 98.25 192 THR A O 1
ATOM 1447 N N . PRO A 1 193 ? 11.064 -0.930 -19.901 1.00 98.06 193 PRO A N 1
ATOM 1448 C CA . PRO A 1 193 ? 10.132 0.112 -19.505 1.00 98.06 193 PRO A CA 1
ATOM 1449 C C . PRO A 1 193 ? 9.917 0.135 -17.991 1.00 98.06 193 PRO A C 1
ATOM 1451 O O . PRO A 1 193 ? 9.827 -0.905 -17.333 1.00 98.06 193 PRO A O 1
ATOM 1454 N N . ALA A 1 194 ? 9.823 1.334 -17.435 1.00 98.19 194 ALA A N 1
ATOM 1455 C CA . ALA A 1 194 ? 9.567 1.560 -16.027 1.00 98.19 194 ALA A CA 1
ATOM 1456 C C . ALA A 1 194 ? 8.666 2.783 -15.835 1.00 98.19 194 ALA A C 1
ATOM 1458 O O . ALA A 1 194 ? 8.690 3.720 -16.630 1.00 98.19 194 ALA A O 1
ATOM 1459 N N . ALA A 1 195 ? 7.875 2.772 -14.767 1.00 98.06 195 ALA A N 1
ATOM 1460 C CA . ALA A 1 195 ? 7.012 3.871 -14.376 1.00 98.06 195 ALA A CA 1
ATOM 1461 C C . ALA A 1 195 ? 7.308 4.308 -12.940 1.00 98.06 195 ALA A C 1
ATOM 1463 O O . ALA A 1 195 ? 7.392 3.479 -12.030 1.00 98.06 195 ALA A O 1
ATOM 1464 N N . LEU A 1 196 ? 7.426 5.617 -12.743 1.00 98.19 196 LEU A N 1
ATOM 1465 C CA . LEU A 1 196 ? 7.438 6.266 -11.436 1.00 98.19 196 LEU A CA 1
ATOM 1466 C C . LEU A 1 196 ? 6.078 6.902 -11.214 1.00 98.19 196 LEU A C 1
ATOM 1468 O O . LEU A 1 196 ? 5.671 7.728 -12.023 1.00 98.19 196 LEU A O 1
ATOM 1472 N N . ILE A 1 197 ? 5.388 6.533 -10.137 1.00 97.81 197 ILE A N 1
ATOM 1473 C CA . ILE A 1 197 ? 4.053 7.049 -9.826 1.00 97.81 197 ILE A CA 1
ATOM 1474 C C . ILE A 1 197 ? 4.067 7.673 -8.434 1.00 97.81 197 ILE A C 1
ATOM 1476 O O . ILE A 1 197 ? 4.064 6.964 -7.425 1.00 97.81 197 ILE A O 1
ATOM 1480 N N . HIS A 1 198 ? 4.067 9.003 -8.381 1.00 97.31 198 HIS A N 1
ATOM 1481 C CA . HIS A 1 198 ? 3.942 9.777 -7.149 1.00 97.31 198 HIS A CA 1
ATOM 1482 C C . HIS A 1 198 ? 2.469 9.952 -6.776 1.00 97.31 198 HIS A C 1
ATOM 1484 O O . HIS A 1 198 ? 1.647 10.234 -7.649 1.00 97.31 198 HIS A O 1
ATOM 1490 N N . ALA A 1 199 ? 2.155 9.794 -5.484 1.00 95.31 199 ALA A N 1
ATOM 1491 C CA . ALA A 1 199 ? 0.845 10.073 -4.885 1.00 95.31 199 ALA A CA 1
ATOM 1492 C C . ALA A 1 199 ? -0.353 9.559 -5.714 1.00 95.31 199 ALA A C 1
ATOM 1494 O O . ALA A 1 199 ? -1.358 10.256 -5.873 1.00 95.31 199 ALA A O 1
ATOM 1495 N N . GLY A 1 200 ? -0.231 8.352 -6.280 1.00 95.69 200 GLY A N 1
ATOM 1496 C CA . GLY A 1 200 ? -1.211 7.811 -7.223 1.00 95.69 200 GLY A CA 1
ATOM 1497 C C . GLY A 1 200 ? -2.625 7.772 -6.647 1.00 95.69 200 GLY A C 1
ATOM 1498 O O . GLY A 1 200 ? -2.805 7.580 -5.445 1.00 95.69 200 GLY A O 1
ATOM 1499 N N . THR A 1 201 ? -3.627 7.958 -7.512 1.00 97.12 201 THR A N 1
ATOM 1500 C CA . THR A 1 201 ? -5.062 8.105 -7.178 1.00 97.12 201 THR A CA 1
ATOM 1501 C C . THR A 1 201 ? -5.446 9.404 -6.456 1.00 97.12 201 THR A C 1
ATOM 1503 O O . THR A 1 201 ? -6.626 9.699 -6.323 1.00 97.12 201 THR A O 1
ATOM 1506 N N . THR A 1 202 ? -4.489 10.225 -6.014 1.00 96.19 202 THR A N 1
ATOM 1507 C CA . THR A 1 202 ? -4.797 11.533 -5.411 1.00 96.19 202 THR A CA 1
ATOM 1508 C C . THR A 1 202 ? -4.839 12.647 -6.459 1.00 96.19 202 THR A C 1
ATOM 1510 O O . THR A 1 202 ? -4.358 12.487 -7.579 1.00 96.19 202 THR A O 1
ATOM 1513 N N . LYS A 1 203 ? -5.328 13.833 -6.075 1.00 94.19 203 LYS A N 1
ATOM 1514 C CA . LYS A 1 203 ? -5.272 15.049 -6.912 1.00 94.19 203 LYS A CA 1
ATOM 1515 C C . LYS A 1 203 ? -3.839 15.496 -7.241 1.00 94.19 203 LYS A C 1
ATOM 1517 O O . LYS A 1 203 ? -3.637 16.184 -8.231 1.00 94.19 203 LYS A O 1
ATOM 1522 N N . ASN A 1 204 ? -2.862 15.084 -6.430 1.00 94.69 204 ASN A N 1
ATOM 1523 C CA . ASN A 1 204 ? -1.444 15.406 -6.607 1.00 94.69 204 ASN A CA 1
ATOM 1524 C C . ASN A 1 204 ? -0.686 14.309 -7.369 1.00 94.69 204 ASN A C 1
ATOM 1526 O O . ASN A 1 204 ? 0.545 14.294 -7.357 1.00 94.69 204 ASN A O 1
ATOM 1530 N N . GLN A 1 205 ? -1.398 13.350 -7.970 1.00 96.69 205 GLN A N 1
ATOM 1531 C CA . GLN A 1 205 ? -0.751 12.259 -8.678 1.00 96.69 205 GLN A CA 1
ATOM 1532 C C . GLN A 1 205 ? 0.117 12.772 -9.830 1.00 96.69 205 GLN A C 1
ATOM 1534 O O . GLN A 1 205 ? -0.278 13.664 -10.577 1.00 96.69 205 GLN A O 1
ATOM 1539 N N . ASN A 1 206 ? 1.284 12.158 -9.994 1.00 96.62 206 ASN A N 1
ATOM 1540 C CA . ASN A 1 206 ? 2.173 12.400 -11.125 1.00 96.62 206 ASN A CA 1
ATOM 1541 C C . ASN A 1 206 ? 2.777 11.071 -11.588 1.00 96.62 206 ASN A C 1
ATOM 1543 O O . ASN A 1 206 ? 3.047 10.199 -10.759 1.00 96.62 206 ASN A O 1
ATOM 1547 N N . CYS A 1 207 ? 3.007 10.919 -12.892 1.00 96.94 207 CYS A N 1
ATOM 1548 C CA . CYS A 1 207 ? 3.618 9.728 -13.466 1.00 96.94 207 CYS A CA 1
ATOM 1549 C C . CYS A 1 207 ? 4.628 10.079 -14.554 1.00 96.94 207 CYS A C 1
ATOM 1551 O O . CYS A 1 207 ? 4.349 10.891 -15.433 1.00 96.94 207 CYS A O 1
ATOM 1553 N N . ALA A 1 208 ? 5.765 9.389 -14.542 1.00 96.81 208 ALA A N 1
ATOM 1554 C CA . ALA A 1 208 ? 6.687 9.338 -15.669 1.00 96.81 208 ALA A CA 1
ATOM 1555 C C . ALA A 1 208 ? 6.860 7.887 -16.115 1.00 96.81 208 ALA A C 1
ATOM 1557 O O . ALA A 1 208 ? 7.076 7.009 -15.280 1.00 96.81 208 ALA A O 1
ATOM 1558 N N . ILE A 1 209 ? 6.794 7.655 -17.427 1.00 96.69 209 ILE A N 1
ATOM 1559 C CA . ILE A 1 209 ? 7.157 6.384 -18.063 1.00 96.69 209 ILE A CA 1
ATOM 1560 C C . ILE A 1 209 ? 8.484 6.608 -18.783 1.00 96.69 209 ILE A C 1
ATOM 1562 O O . ILE A 1 209 ? 8.599 7.502 -19.618 1.00 96.69 209 ILE A O 1
ATOM 1566 N N . LEU A 1 210 ? 9.487 5.819 -18.425 1.00 96.06 210 LEU A N 1
ATOM 1567 C CA . LEU A 1 210 ? 10.866 5.945 -18.884 1.00 96.06 210 LEU A CA 1
ATOM 1568 C C . LEU A 1 210 ? 11.508 4.558 -18.987 1.00 96.06 210 LEU A C 1
ATOM 1570 O O . LEU A 1 210 ? 10.825 3.540 -18.860 1.00 96.06 210 LEU A O 1
ATOM 1574 N N . THR A 1 211 ? 12.813 4.496 -19.241 1.00 98.31 211 THR A N 1
ATOM 1575 C CA . THR A 1 211 ? 13.549 3.230 -19.209 1.00 98.31 211 THR A CA 1
ATOM 1576 C C . THR A 1 211 ? 14.252 3.028 -17.871 1.00 98.31 211 THR A C 1
ATOM 1578 O O . THR A 1 211 ? 14.493 3.981 -17.130 1.00 98.31 211 THR A O 1
ATOM 1581 N N . LEU A 1 212 ? 14.585 1.778 -17.544 1.00 98.44 212 LEU A N 1
ATOM 1582 C CA . LEU A 1 212 ? 15.222 1.400 -16.282 1.00 98.44 212 LEU A CA 1
ATOM 1583 C C . LEU A 1 212 ? 16.472 2.239 -15.964 1.00 98.44 212 LEU A C 1
ATOM 1585 O O . LEU A 1 212 ? 16.639 2.658 -14.821 1.00 98.44 212 LEU A O 1
ATOM 1589 N N . GLN A 1 213 ? 17.317 2.521 -16.960 1.00 98.38 213 GLN A N 1
ATOM 1590 C CA . GLN A 1 213 ? 18.538 3.322 -16.775 1.00 98.38 213 GLN A CA 1
ATOM 1591 C C . GLN A 1 213 ? 18.266 4.797 -16.428 1.00 98.38 213 GLN A C 1
ATOM 1593 O O . GLN A 1 213 ? 19.120 5.447 -15.832 1.00 98.38 213 GLN A O 1
ATOM 1598 N N . ASP A 1 214 ? 17.094 5.331 -16.781 1.00 98.19 214 ASP A N 1
ATOM 1599 C CA . ASP A 1 214 ? 16.764 6.750 -16.594 1.00 98.19 214 ASP A CA 1
ATOM 1600 C C . ASP A 1 214 ? 16.19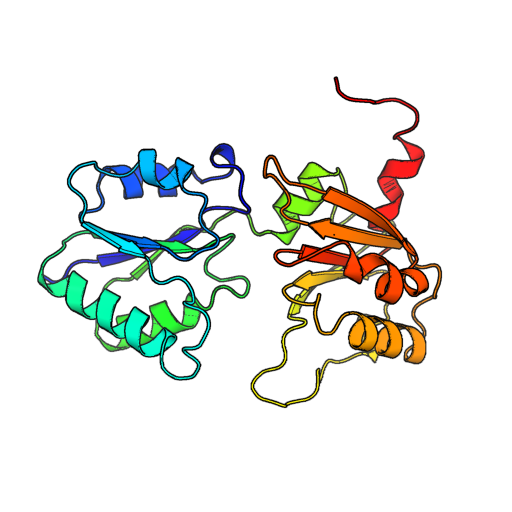8 7.024 -15.182 1.00 98.19 214 ASP A C 1
ATOM 1602 O O . ASP A 1 214 ? 16.131 8.171 -14.727 1.00 98.19 214 ASP A O 1
ATOM 1606 N N . ILE A 1 215 ? 15.812 5.966 -14.457 1.00 98.12 215 ILE A N 1
ATOM 1607 C CA . ILE A 1 215 ? 15.153 6.041 -13.145 1.00 98.12 215 ILE A CA 1
ATOM 1608 C C . ILE A 1 215 ? 15.981 6.806 -12.101 1.00 98.12 215 ILE A C 1
ATOM 1610 O O . ILE A 1 215 ? 15.399 7.658 -11.425 1.00 98.12 215 ILE A O 1
ATOM 1614 N N . PRO A 1 216 ? 17.305 6.593 -11.948 1.00 96.81 216 PRO A N 1
ATOM 1615 C CA . PRO A 1 216 ? 18.092 7.299 -10.933 1.00 96.81 216 PRO A CA 1
ATOM 1616 C C . PRO A 1 216 ? 18.140 8.819 -11.131 1.00 96.81 216 PRO A C 1
ATOM 1618 O O . PRO A 1 216 ? 18.329 9.560 -10.163 1.00 96.81 216 PRO A O 1
ATOM 1621 N N . LEU A 1 217 ? 17.973 9.296 -12.369 1.00 96.62 217 LEU A N 1
ATOM 1622 C CA . LEU A 1 217 ? 17.889 10.723 -12.658 1.00 96.62 217 LEU A CA 1
ATOM 1623 C C . LEU A 1 217 ? 16.481 11.251 -12.366 1.00 96.62 217 LEU A C 1
ATOM 1625 O O . LEU A 1 217 ? 16.346 12.208 -11.605 1.00 96.62 217 LEU A O 1
ATOM 1629 N N . ALA A 1 218 ? 15.455 10.597 -12.916 1.00 96.94 218 ALA A N 1
ATOM 1630 C CA . ALA A 1 218 ? 14.065 11.038 -12.821 1.00 96.94 218 ALA A CA 1
ATOM 1631 C C . ALA A 1 218 ? 13.494 10.973 -11.394 1.00 96.94 218 ALA A C 1
ATOM 1633 O O . ALA A 1 218 ? 12.671 11.803 -11.022 1.00 96.94 218 ALA A O 1
ATOM 1634 N N . ILE A 1 219 ? 13.938 10.023 -10.559 1.00 95.44 219 ILE A N 1
ATOM 1635 C CA . ILE A 1 219 ? 13.398 9.817 -9.201 1.00 95.44 219 ILE A CA 1
ATOM 1636 C C . ILE A 1 219 ? 13.503 11.059 -8.301 1.00 95.44 219 ILE A C 1
ATOM 1638 O O . ILE A 1 219 ? 12.730 11.198 -7.355 1.00 95.44 219 ILE A O 1
ATOM 1642 N N . LYS A 1 220 ? 14.427 11.980 -8.598 1.00 94.12 220 LYS A N 1
ATOM 1643 C CA . LYS A 1 220 ? 14.615 13.233 -7.851 1.00 94.12 220 LYS A CA 1
ATOM 1644 C C . LYS A 1 220 ? 13.376 14.133 -7.887 1.00 94.12 220 LYS A C 1
ATOM 1646 O O . LYS A 1 220 ? 13.125 14.837 -6.914 1.00 94.12 220 LYS A O 1
ATOM 1651 N N . ASP A 1 221 ? 12.583 14.038 -8.952 1.00 95.75 221 ASP A N 1
ATOM 1652 C CA . ASP A 1 221 ? 11.353 14.812 -9.146 1.00 95.75 221 ASP A CA 1
ATOM 1653 C C . ASP A 1 221 ? 10.102 14.087 -8.606 1.00 95.75 221 ASP A C 1
ATOM 1655 O O . ASP A 1 221 ? 8.986 14.600 -8.686 1.00 95.75 221 ASP A O 1
ATOM 1659 N N . PHE A 1 222 ? 10.274 12.887 -8.035 1.00 96.12 222 PHE A N 1
ATOM 1660 C CA . PHE A 1 222 ? 9.198 12.027 -7.539 1.00 96.12 222 PHE A CA 1
ATOM 1661 C C . PHE A 1 222 ? 9.378 11.733 -6.039 1.00 96.12 222 PHE A C 1
ATOM 1663 O O . PHE A 1 222 ? 9.854 10.655 -5.660 1.00 96.12 222 PHE A O 1
ATOM 1670 N N . PRO A 1 223 ? 8.988 12.670 -5.152 1.00 93.56 223 PRO A N 1
ATOM 1671 C CA . PRO A 1 223 ? 9.109 12.476 -3.713 1.00 93.56 223 PRO A CA 1
ATOM 1672 C C . PRO A 1 223 ? 8.199 11.347 -3.208 1.00 93.56 223 PRO A C 1
ATOM 1674 O O . PRO A 1 223 ? 7.270 10.890 -3.875 1.00 93.56 223 PRO A O 1
ATOM 1677 N N . SER A 1 224 ? 8.446 10.888 -1.981 1.00 90.62 224 SER A N 1
ATOM 1678 C CA . SER A 1 224 ? 7.536 9.939 -1.329 1.00 90.62 224 SER A CA 1
ATOM 1679 C C . SER A 1 224 ? 6.172 10.591 -1.028 1.00 90.62 224 SER A C 1
ATOM 1681 O O . SER A 1 224 ? 6.144 11.772 -0.688 1.00 90.62 224 SER A O 1
ATOM 1683 N N . PRO A 1 225 ? 5.057 9.839 -1.080 1.00 92.88 225 PRO A N 1
ATOM 1684 C CA . PRO A 1 225 ? 4.961 8.439 -1.494 1.00 92.88 225 PRO A CA 1
ATOM 1685 C C . PRO A 1 225 ? 5.087 8.287 -3.018 1.00 92.88 225 PRO A C 1
ATOM 1687 O O . PRO A 1 225 ? 4.401 8.964 -3.780 1.00 92.88 225 PRO A O 1
ATOM 1690 N N . CYS A 1 226 ? 5.949 7.371 -3.457 1.00 95.56 226 CYS A N 1
ATOM 1691 C CA . CYS A 1 226 ? 6.150 7.050 -4.867 1.00 95.56 226 CYS A CA 1
ATOM 1692 C C . CYS A 1 226 ? 6.339 5.539 -5.039 1.00 95.56 226 CYS A C 1
ATOM 1694 O O . CYS A 1 226 ? 6.995 4.884 -4.220 1.00 95.56 226 CYS A O 1
ATOM 1696 N N . LEU A 1 227 ? 5.726 5.004 -6.090 1.00 97.38 227 LEU A N 1
ATOM 1697 C CA . LEU A 1 227 ? 5.799 3.610 -6.494 1.00 97.38 227 LEU A CA 1
ATOM 1698 C C . LEU A 1 227 ? 6.647 3.495 -7.764 1.00 97.38 227 LEU A C 1
ATOM 1700 O O . LEU A 1 227 ? 6.450 4.260 -8.705 1.00 97.38 227 LEU A O 1
ATOM 1704 N N . LEU A 1 228 ? 7.556 2.524 -7.795 1.00 98.06 228 LEU A N 1
ATOM 1705 C CA . LEU A 1 228 ? 8.365 2.206 -8.969 1.00 98.06 228 LEU A CA 1
ATOM 1706 C C . LEU A 1 228 ? 7.891 0.876 -9.558 1.00 98.06 228 LEU A C 1
ATOM 1708 O O . LEU A 1 228 ? 7.995 -0.160 -8.906 1.00 98.06 228 LEU A O 1
ATOM 1712 N N . ILE A 1 229 ? 7.379 0.901 -10.784 1.00 98.44 229 ILE A N 1
ATOM 1713 C CA . ILE A 1 229 ? 6.982 -0.292 -11.539 1.00 98.44 229 ILE A CA 1
ATOM 1714 C C . ILE A 1 229 ? 8.016 -0.519 -12.641 1.00 98.44 229 ILE A C 1
ATOM 1716 O O . ILE A 1 229 ? 8.298 0.401 -13.397 1.00 98.44 229 ILE A O 1
ATOM 1720 N N . ILE A 1 230 ? 8.581 -1.720 -12.750 1.00 98.50 230 ILE A N 1
ATOM 1721 C CA . ILE A 1 230 ? 9.572 -2.081 -13.775 1.00 98.50 230 ILE A CA 1
ATOM 1722 C C . ILE A 1 230 ? 9.065 -3.308 -14.523 1.00 98.50 230 ILE A C 1
ATOM 1724 O O . ILE A 1 230 ? 8.772 -4.337 -13.915 1.00 98.50 230 ILE A O 1
ATOM 1728 N N . GLY A 1 231 ? 8.988 -3.212 -15.844 1.00 97.69 231 GLY A N 1
ATOM 1729 C CA . GLY A 1 231 ? 8.565 -4.299 -16.713 1.00 97.69 231 GLY A CA 1
ATOM 1730 C C . GLY A 1 231 ? 7.857 -3.791 -17.957 1.00 97.69 231 GLY A C 1
ATOM 1731 O O . GLY A 1 231 ? 7.342 -2.676 -17.994 1.00 97.69 231 GLY A O 1
ATOM 1732 N N . GLU A 1 232 ? 7.782 -4.656 -18.962 1.00 96.44 232 GLU A N 1
ATOM 1733 C CA . GLU A 1 232 ? 7.184 -4.356 -20.268 1.00 96.44 232 GLU A CA 1
ATOM 1734 C C . GLU A 1 232 ? 5.743 -3.824 -20.173 1.00 96.44 232 GLU A C 1
ATOM 1736 O O . GLU A 1 232 ? 5.294 -3.050 -21.020 1.00 96.44 232 GLU A O 1
ATOM 1741 N N . VAL A 1 233 ? 5.030 -4.153 -19.089 1.00 95.81 233 VAL A N 1
ATOM 1742 C CA . VAL A 1 233 ? 3.680 -3.645 -18.835 1.00 95.81 233 VAL A CA 1
ATOM 1743 C C . VAL A 1 233 ? 3.582 -2.121 -18.741 1.00 95.81 233 VAL A C 1
ATOM 1745 O O . VAL A 1 233 ? 2.537 -1.567 -19.078 1.00 95.81 233 VAL A O 1
ATOM 1748 N N . ALA A 1 234 ? 4.658 -1.431 -18.346 1.00 94.62 234 ALA A N 1
ATOM 1749 C CA . ALA A 1 234 ? 4.678 0.027 -18.264 1.00 94.62 234 ALA A CA 1
ATOM 1750 C C . ALA A 1 234 ? 4.526 0.699 -19.641 1.00 94.62 234 ALA A C 1
ATOM 1752 O O . ALA A 1 234 ? 4.146 1.861 -19.706 1.00 94.62 234 ALA A O 1
ATOM 1753 N N . ASN A 1 235 ? 4.774 -0.020 -20.744 1.00 89.38 235 ASN A N 1
ATOM 1754 C CA . ASN A 1 235 ? 4.680 0.526 -22.098 1.00 89.38 235 ASN A CA 1
ATOM 1755 C C . ASN A 1 235 ? 3.408 0.112 -22.859 1.00 89.38 235 ASN A C 1
ATOM 1757 O O . ASN A 1 235 ? 3.157 0.643 -23.939 1.00 89.38 235 ASN A O 1
ATOM 1761 N N . ILE A 1 236 ? 2.587 -0.799 -22.315 1.00 83.00 236 ILE A N 1
ATOM 1762 C CA . ILE A 1 236 ? 1.402 -1.345 -23.014 1.00 83.00 236 ILE A CA 1
ATOM 1763 C C . ILE A 1 236 ? 0.464 -0.231 -23.484 1.00 83.00 236 ILE A C 1
ATOM 1765 O O . ILE A 1 236 ? -0.089 -0.300 -24.581 1.00 83.00 236 ILE A O 1
ATOM 1769 N N . ASN A 1 237 ? 0.326 0.827 -22.687 1.00 68.94 237 ASN A N 1
ATOM 1770 C CA . ASN A 1 237 ? -0.596 1.897 -23.019 1.00 68.94 237 ASN A CA 1
ATOM 1771 C C . ASN A 1 237 ? -0.028 2.975 -23.942 1.00 68.94 237 ASN A C 1
ATOM 1773 O O . ASN A 1 237 ? -0.811 3.738 -24.505 1.00 68.94 237 ASN A O 1
ATOM 1777 N N . ASN A 1 238 ? 1.287 3.056 -24.155 1.00 56.09 238 ASN A N 1
ATOM 1778 C CA . ASN A 1 238 ? 1.843 4.015 -25.118 1.00 56.09 238 ASN A CA 1
ATOM 1779 C C . ASN A 1 238 ? 1.471 3.647 -26.561 1.00 56.09 238 ASN A C 1
ATOM 1781 O O . ASN A 1 238 ? 1.404 4.521 -27.421 1.00 56.09 238 ASN A O 1
ATOM 1785 N N . SER A 1 239 ? 1.132 2.380 -26.816 1.00 45.34 239 SER A N 1
ATOM 1786 C CA . SER A 1 239 ? 0.527 1.939 -28.077 1.00 45.34 239 SER A CA 1
ATOM 1787 C C . SER A 1 239 ? -0.928 2.412 -28.239 1.00 45.34 239 SER A C 1
ATOM 1789 O O . SER A 1 239 ? -1.418 2.501 -29.360 1.00 45.34 239 SER A O 1
ATOM 1791 N N . THR A 1 240 ? -1.625 2.736 -27.143 1.00 42.22 240 THR A N 1
ATOM 1792 C CA . THR A 1 240 ? -3.053 3.115 -27.131 1.00 42.22 240 THR A CA 1
ATOM 1793 C C . THR A 1 240 ? -3.323 4.586 -26.770 1.00 42.22 240 THR A C 1
ATOM 1795 O O . THR A 1 240 ? -4.408 5.092 -27.056 1.00 42.22 240 THR A O 1
ATOM 1798 N N . HIS A 1 241 ? -2.363 5.311 -26.183 1.00 39.88 241 HIS A N 1
ATOM 1799 C CA . HIS A 1 241 ? -2.536 6.688 -25.692 1.00 39.88 241 HIS A CA 1
ATOM 1800 C C . HIS A 1 241 ? -2.287 7.804 -26.712 1.00 39.88 241 HIS A C 1
ATOM 1802 O O . HIS A 1 241 ? -2.418 8.973 -26.352 1.00 39.88 241 HIS A O 1
ATOM 1808 N N . GLN A 1 242 ? -2.097 7.500 -28.001 1.00 35.94 242 GLN A N 1
ATOM 1809 C CA . GLN A 1 242 ? -2.272 8.533 -29.035 1.00 35.94 242 GLN A CA 1
ATOM 1810 C C . GLN A 1 242 ? -3.702 9.122 -29.074 1.00 35.94 242 GLN A C 1
ATOM 1812 O O . GLN A 1 242 ? -3.909 10.110 -29.766 1.00 35.94 242 GLN A O 1
ATOM 1817 N N . ASN A 1 243 ? -4.675 8.591 -28.312 1.00 32.97 243 ASN A N 1
ATOM 1818 C CA . ASN A 1 243 ? -6.083 8.970 -28.466 1.00 32.97 243 ASN A CA 1
ATOM 1819 C C . ASN A 1 243 ? -6.867 9.469 -27.244 1.00 32.97 243 ASN A C 1
ATOM 1821 O O . ASN A 1 243 ? -8.065 9.689 -27.404 1.00 32.97 243 ASN A O 1
ATOM 1825 N N . LYS A 1 244 ? -6.293 9.703 -26.054 1.00 33.81 244 LYS A N 1
ATOM 1826 C CA . LYS A 1 244 ? -7.083 10.303 -24.950 1.00 33.81 244 LYS A CA 1
ATOM 1827 C C . LYS A 1 244 ? -6.267 11.219 -24.037 1.00 33.81 244 LYS A C 1
ATOM 1829 O O . LYS A 1 244 ? -5.767 10.784 -23.006 1.00 33.81 244 LYS A O 1
ATOM 1834 N N . LYS A 1 245 ? -6.226 12.512 -24.383 1.00 30.41 245 LYS A N 1
ATOM 1835 C CA . LYS A 1 245 ? -6.287 13.579 -23.373 1.00 30.41 245 LYS A CA 1
ATOM 1836 C C . LYS A 1 245 ? -7.681 13.496 -22.757 1.00 30.41 245 LYS A C 1
ATOM 1838 O O . LYS A 1 245 ? -8.666 13.689 -23.465 1.00 30.41 245 LYS A O 1
ATOM 1843 N N . ILE A 1 246 ? -7.765 13.119 -21.490 1.00 36.06 246 ILE A N 1
ATOM 1844 C CA . ILE A 1 246 ? -9.015 13.201 -20.738 1.00 36.06 246 ILE A CA 1
ATOM 1845 C C . ILE A 1 246 ? -9.058 14.624 -20.180 1.00 36.06 246 ILE A C 1
ATOM 1847 O O . ILE A 1 246 ? -8.176 15.004 -19.411 1.00 36.06 246 ILE A O 1
ATOM 1851 N N . ASN A 1 247 ? -10.007 15.402 -20.706 1.00 32.44 247 ASN A N 1
ATOM 1852 C CA . ASN A 1 247 ? -10.421 16.712 -20.202 1.00 32.44 247 ASN A CA 1
ATOM 1853 C C . ASN A 1 247 ? -11.069 16.580 -18.824 1.00 32.44 247 ASN A C 1
ATOM 1855 O O . ASN A 1 247 ? -11.788 15.572 -18.629 1.00 32.44 247 ASN A O 1
#